Protein AF-A0A1F7WTG6-F1 (afdb_monomer)

InterPro domains:
  IPR041164 AF_1126-like [PF18306] (3-101)
  IPR052341 LOG family pyrimidine/purine nucleotide 5'-monophosphatases [PTHR43393] (3-155)

Mean predicted aligned error: 5.37 Å

Organism: NCBI:txid1802474

Radius of gyration: 16.28 Å; Cα contacts (8 Å, |Δi|>4): 281; chains: 1; bounding box: 39×43×42 Å

pLDDT: mea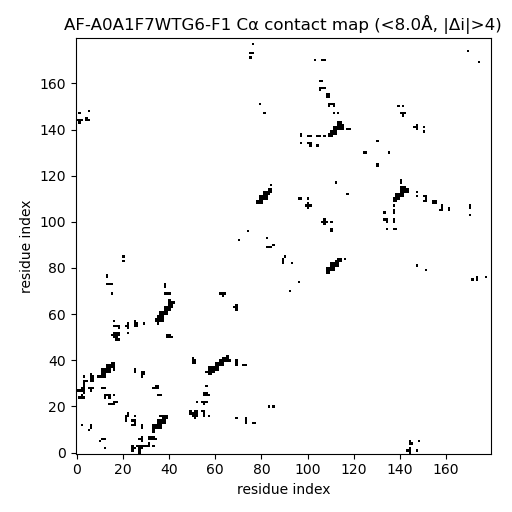n 89.4, std 15.33, range [39.19, 98.62]

Structure (mmCIF, N/CA/C/O backbone):
data_AF-A0A1F7WTG6-F1
#
_entry.id   AF-A0A1F7WTG6-F1
#
loop_
_atom_site.group_PDB
_atom_site.id
_atom_site.type_symbol
_atom_site.label_atom_id
_atom_site.label_alt_id
_atom_site.label_comp_id
_atom_site.label_asym_id
_atom_site.label_entity_id
_atom_site.label_seq_id
_atom_site.pdbx_PDB_ins_code
_atom_site.Cartn_x
_atom_site.Cartn_y
_atom_site.Cartn_z
_atom_site.occupancy
_atom_site.B_iso_or_equiv
_atom_site.auth_seq_id
_atom_site.auth_comp_id
_atom_site.auth_asym_id
_atom_site.auth_atom_id
_atom_site.pdbx_PDB_model_num
ATOM 1 N N . GLU A 1 1 ? -7.747 9.054 -3.003 1.00 95.31 1 GLU A N 1
ATOM 2 C CA . GLU A 1 1 ? -8.920 8.848 -2.114 1.00 95.31 1 GLU A CA 1
ATOM 3 C C . GLU A 1 1 ? -8.606 8.044 -0.854 1.00 95.31 1 GLU A C 1
ATOM 5 O O . GLU A 1 1 ? -8.695 8.613 0.225 1.00 95.31 1 GLU A O 1
ATOM 10 N N . CYS A 1 2 ? -8.187 6.774 -0.950 1.00 97.81 2 CYS A N 1
ATOM 11 C CA . CYS A 1 2 ? -7.906 5.944 0.236 1.00 97.81 2 CYS A CA 1
ATOM 12 C C . CYS A 1 2 ? -6.885 6.574 1.205 1.00 97.81 2 CYS A C 1
ATOM 14 O O . CYS A 1 2 ? -7.183 6.740 2.385 1.00 97.81 2 CYS A O 1
ATOM 16 N N . ALA A 1 3 ? -5.728 7.023 0.702 1.00 97.81 3 ALA A N 1
ATOM 17 C CA . ALA A 1 3 ? -4.718 7.692 1.530 1.00 97.81 3 ALA A CA 1
ATOM 18 C C . ALA A 1 3 ? -5.251 8.970 2.200 1.00 97.81 3 ALA A C 1
ATOM 20 O O . ALA A 1 3 ? -5.081 9.145 3.399 1.00 97.81 3 ALA A O 1
ATOM 21 N N . LYS A 1 4 ? -5.985 9.810 1.458 1.00 98.56 4 LYS A N 1
ATOM 22 C CA . LYS A 1 4 ? -6.650 11.008 1.994 1.00 98.56 4 LYS A CA 1
ATOM 23 C C . LYS A 1 4 ? -7.593 10.676 3.145 1.00 98.56 4 LYS A C 1
ATOM 25 O O . LYS A 1 4 ? -7.548 11.321 4.188 1.00 98.56 4 LYS A O 1
ATOM 30 N N . PHE A 1 5 ? -8.432 9.658 2.964 1.00 98.56 5 PHE A N 1
ATOM 31 C CA . PHE A 1 5 ? -9.372 9.219 3.988 1.00 98.56 5 PHE A CA 1
ATOM 32 C C . PHE A 1 5 ? -8.643 8.764 5.257 1.00 98.56 5 PHE A C 1
ATOM 34 O O . PHE A 1 5 ? -8.960 9.238 6.345 1.00 98.56 5 PHE A O 1
ATOM 41 N N . LEU A 1 6 ? -7.647 7.881 5.119 1.00 98.06 6 LEU A N 1
ATOM 42 C CA . LEU A 1 6 ? -6.881 7.359 6.254 1.00 98.06 6 LEU A CA 1
ATOM 43 C C . LEU A 1 6 ? -6.069 8.462 6.946 1.00 98.06 6 LEU A C 1
ATOM 45 O O . LEU A 1 6 ? -6.072 8.544 8.172 1.00 98.06 6 LEU A O 1
ATOM 49 N N . SER A 1 7 ? -5.447 9.372 6.198 1.00 97.88 7 SER A N 1
ATOM 50 C CA . SER A 1 7 ? -4.753 10.523 6.782 1.00 97.88 7 SER A CA 1
ATOM 51 C C . SER A 1 7 ? -5.699 11.470 7.516 1.00 97.88 7 SER A C 1
ATOM 53 O O . SER A 1 7 ? -5.370 11.919 8.610 1.00 97.88 7 SER A O 1
ATOM 55 N N . GLY A 1 8 ? -6.925 11.663 7.021 1.00 97.62 8 GLY A N 1
ATOM 56 C CA . GLY A 1 8 ? -7.984 12.365 7.755 1.00 97.62 8 GLY A CA 1
ATOM 57 C C . GLY A 1 8 ? -8.421 11.672 9.057 1.00 97.62 8 GLY A C 1
ATOM 58 O O . GLY A 1 8 ? -9.074 12.293 9.894 1.00 97.62 8 GLY A O 1
ATOM 59 N N . LYS A 1 9 ? -8.055 10.399 9.260 1.00 96.94 9 LYS A N 1
ATOM 60 C CA . LYS A 1 9 ? -8.222 9.648 10.519 1.00 96.94 9 LYS A CA 1
ATOM 61 C C . LYS A 1 9 ? -6.961 9.637 11.393 1.00 96.94 9 LYS A C 1
ATOM 63 O O . LYS A 1 9 ? -6.952 8.965 12.419 1.00 96.94 9 LYS A O 1
ATOM 68 N N . GLY A 1 10 ? -5.919 10.378 11.012 1.00 95.88 10 GLY A N 1
ATOM 69 C CA . GLY A 1 10 ? -4.672 10.505 11.768 1.00 95.88 10 GLY A CA 1
ATOM 70 C C . GLY A 1 10 ? -3.583 9.494 11.400 1.00 95.88 10 GLY A C 1
ATOM 71 O O . GLY A 1 10 ? -2.592 9.403 12.121 1.00 95.88 10 GLY A O 1
ATOM 72 N N . TYR A 1 11 ? -3.733 8.742 10.304 1.00 96.44 11 TYR A N 1
ATOM 73 C CA . TYR A 1 11 ? -2.672 7.855 9.819 1.00 96.44 11 TYR A CA 1
ATOM 74 C C . TYR A 1 11 ? -1.613 8.630 9.022 1.00 96.44 11 TYR A C 1
ATOM 76 O O . TYR A 1 11 ? -1.921 9.477 8.179 1.00 96.44 11 TYR A O 1
ATOM 84 N N . VAL A 1 12 ? -0.348 8.285 9.250 1.00 97.81 12 VAL A N 1
ATOM 85 C CA . VAL A 1 12 ? 0.794 8.763 8.461 1.00 97.81 12 VAL A CA 1
ATOM 86 C C . VAL A 1 12 ? 0.944 7.873 7.229 1.00 97.81 12 VAL A C 1
ATOM 88 O O . VAL A 1 12 ? 0.931 6.647 7.342 1.00 97.81 12 VAL A O 1
ATOM 91 N N . ALA A 1 13 ? 1.100 8.472 6.049 1.00 98.12 13 ALA A N 1
ATOM 92 C CA . ALA A 1 13 ? 1.355 7.718 4.829 1.00 98.12 13 ALA A CA 1
ATOM 93 C C . ALA A 1 13 ? 2.844 7.373 4.730 1.00 98.12 13 ALA A C 1
ATOM 95 O O . ALA A 1 13 ? 3.685 8.265 4.755 1.00 98.12 13 ALA A O 1
ATOM 96 N N . ILE A 1 14 ? 3.177 6.089 4.590 1.00 98.31 14 ILE A N 1
ATOM 97 C CA . ILE A 1 14 ? 4.560 5.619 4.438 1.00 98.31 14 ILE A CA 1
ATOM 98 C C . ILE A 1 14 ? 4.651 4.800 3.156 1.00 98.31 14 ILE A C 1
ATOM 100 O O . ILE A 1 14 ? 3.891 3.852 2.969 1.00 98.31 14 ILE A O 1
ATOM 104 N N . ASN A 1 15 ? 5.555 5.176 2.254 1.00 97.69 15 ASN A N 1
ATOM 105 C CA . ASN A 1 15 ? 5.744 4.478 0.986 1.00 97.69 15 ASN A CA 1
ATOM 106 C C . ASN A 1 15 ? 7.187 4.595 0.476 1.00 97.69 15 ASN A C 1
ATOM 108 O O . ASN A 1 15 ? 8.083 5.101 1.146 1.00 97.69 15 ASN A O 1
ATOM 112 N N . GLY A 1 16 ? 7.425 4.085 -0.728 1.00 96.88 16 GLY A N 1
ATOM 113 C CA . GLY A 1 16 ? 8.736 4.041 -1.355 1.00 96.88 16 GLY A CA 1
ATOM 114 C C . GLY A 1 16 ? 9.211 5.315 -2.063 1.00 96.88 16 GLY A C 1
ATOM 115 O O . GLY A 1 16 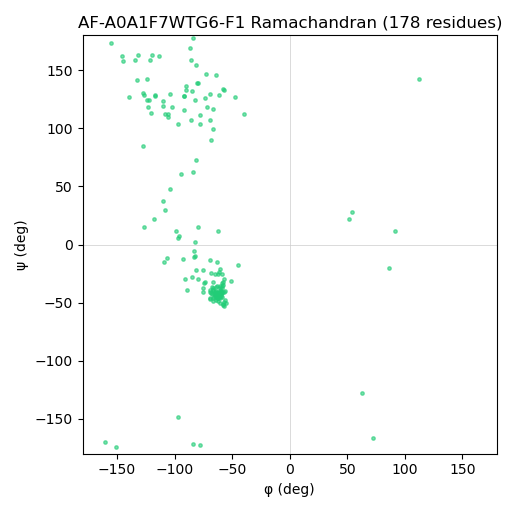? 10.260 5.268 -2.702 1.00 96.88 16 GLY A O 1
ATOM 116 N N . ALA A 1 17 ? 8.418 6.386 -2.010 1.00 97.31 17 ALA A N 1
ATOM 117 C CA . ALA A 1 17 ? 8.588 7.694 -2.646 1.00 97.31 17 ALA A CA 1
ATOM 118 C C . ALA A 1 17 ? 8.867 7.697 -4.161 1.00 97.31 17 ALA A C 1
ATOM 120 O O . ALA A 1 17 ? 9.402 8.667 -4.694 1.00 97.31 17 ALA A O 1
ATOM 121 N N . GLY A 1 18 ? 8.511 6.625 -4.866 1.00 96.06 18 GLY A N 1
ATOM 122 C CA . GLY A 1 18 ? 8.562 6.577 -6.328 1.00 96.06 18 GLY A CA 1
ATOM 123 C C . GLY A 1 18 ? 7.313 7.173 -6.990 1.00 96.06 18 GLY A C 1
ATOM 124 O O . GLY A 1 18 ? 6.463 7.746 -6.298 1.00 96.06 18 GLY A O 1
ATOM 125 N N . PRO A 1 19 ? 7.184 7.032 -8.317 1.00 95.19 19 PRO A N 1
ATOM 126 C CA . PRO A 1 19 ? 6.070 7.589 -9.075 1.00 95.19 19 PRO A CA 1
ATOM 127 C C . PRO A 1 19 ? 4.791 6.743 -8.934 1.00 95.19 19 PRO A C 1
ATOM 129 O O . PRO A 1 19 ? 4.696 5.809 -8.127 1.00 95.19 19 PRO A O 1
ATOM 132 N N . GLY A 1 20 ? 3.767 7.087 -9.720 1.00 95.50 20 GLY A N 1
ATOM 133 C CA . GLY A 1 20 ? 2.532 6.311 -9.839 1.00 95.50 20 GLY A CA 1
ATOM 134 C C . GLY A 1 20 ? 1.757 6.229 -8.523 1.00 95.50 20 GLY A C 1
ATOM 135 O O . GLY A 1 20 ? 1.482 7.244 -7.886 1.00 95.50 20 GLY A O 1
ATOM 136 N N . ILE A 1 21 ? 1.405 5.012 -8.098 1.00 96.56 21 ILE A N 1
ATOM 137 C CA . ILE A 1 21 ? 0.605 4.800 -6.881 1.00 96.56 21 ILE A CA 1
ATOM 138 C C . ILE A 1 21 ? 1.303 5.340 -5.626 1.00 96.56 21 ILE A C 1
ATOM 140 O O . ILE A 1 21 ? 0.632 5.880 -4.750 1.00 96.56 21 ILE A O 1
ATOM 144 N N . MET A 1 22 ? 2.634 5.250 -5.535 1.00 97.44 22 MET A N 1
ATOM 145 C CA . MET A 1 22 ? 3.366 5.794 -4.386 1.00 97.44 22 MET A CA 1
ATOM 146 C C . MET A 1 22 ? 3.192 7.313 -4.284 1.00 97.44 22 MET A C 1
ATOM 148 O O . MET A 1 22 ? 2.954 7.831 -3.194 1.00 97.44 22 MET A O 1
ATOM 152 N N . ARG A 1 23 ? 3.249 8.026 -5.412 1.00 98.19 23 ARG A N 1
ATOM 153 C CA . ARG A 1 23 ? 2.976 9.466 -5.457 1.00 98.19 23 ARG A CA 1
ATOM 154 C C . ARG A 1 23 ? 1.523 9.783 -5.126 1.00 98.19 23 ARG A C 1
ATOM 156 O O . ARG A 1 23 ? 1.289 10.622 -4.264 1.00 98.19 23 ARG A O 1
ATOM 163 N N . ALA A 1 24 ? 0.571 9.049 -5.701 1.00 98.19 24 ALA A N 1
ATOM 164 C CA . ALA A 1 24 ? -0.852 9.235 -5.416 1.00 98.19 24 ALA A CA 1
ATOM 165 C C . ALA A 1 24 ? -1.193 9.040 -3.923 1.00 98.19 24 ALA A C 1
ATOM 167 O O . ALA A 1 24 ? -2.083 9.701 -3.385 1.00 98.19 24 ALA A O 1
ATOM 168 N N . VAL A 1 25 ? -0.483 8.142 -3.228 1.00 98.19 25 VAL A N 1
ATOM 169 C CA . VAL A 1 25 ? -0.612 7.961 -1.774 1.00 98.19 25 VAL A CA 1
ATOM 170 C C . VAL A 1 25 ? -0.117 9.196 -1.020 1.00 98.19 25 VAL A C 1
ATOM 172 O O . VAL A 1 25 ? -0.832 9.691 -0.149 1.00 98.19 25 VAL A O 1
ATOM 175 N N . SER A 1 26 ? 1.067 9.711 -1.356 1.00 98.62 26 SER A N 1
ATOM 176 C CA . SER A 1 26 ? 1.615 10.914 -0.719 1.00 98.62 26 SER A CA 1
ATOM 177 C C . SER A 1 26 ? 0.744 12.145 -0.982 1.00 98.62 26 SER A C 1
ATOM 179 O O . SER A 1 26 ? 0.402 12.858 -0.045 1.00 98.62 26 SER A O 1
ATOM 181 N N . GLU A 1 27 ? 0.320 12.366 -2.228 1.00 98.62 27 GLU A N 1
ATOM 182 C CA . GLU A 1 27 ? -0.590 13.456 -2.607 1.00 98.62 27 GLU A CA 1
ATOM 183 C C . GLU A 1 27 ? -1.921 13.360 -1.859 1.00 98.62 27 GLU A C 1
ATOM 185 O O . GLU A 1 27 ? -2.374 14.336 -1.267 1.00 98.62 27 GLU A O 1
ATOM 190 N N . GLY A 1 28 ? -2.507 12.160 -1.788 1.00 98.50 28 GLY A N 1
ATOM 191 C CA . GLY A 1 28 ? -3.725 11.938 -1.018 1.00 98.50 28 GLY A CA 1
ATOM 192 C C . GLY A 1 28 ? -3.554 12.291 0.461 1.00 98.50 28 GLY A C 1
ATOM 193 O O . GLY A 1 28 ? -4.432 12.931 1.035 1.00 98.50 28 GLY A O 1
ATOM 194 N N . ALA A 1 29 ? -2.425 11.931 1.076 1.00 98.44 29 ALA A N 1
ATOM 195 C CA . ALA A 1 29 ? -2.126 12.331 2.449 1.00 98.44 29 AL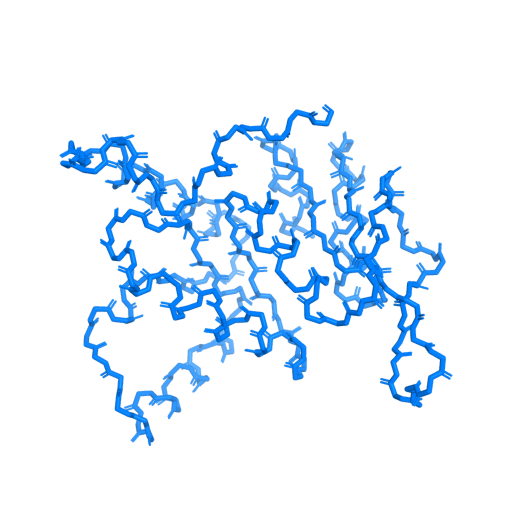A A CA 1
ATOM 196 C C . ALA A 1 29 ? -2.019 13.858 2.584 1.00 98.44 29 ALA A C 1
ATOM 198 O O . ALA A 1 29 ? -2.595 14.435 3.510 1.00 98.44 29 ALA A O 1
ATOM 199 N N . LYS A 1 30 ? -1.361 14.526 1.626 1.00 98.38 30 LYS A N 1
ATOM 200 C CA . LYS A 1 30 ? -1.244 15.990 1.588 1.00 98.38 30 LYS A CA 1
ATOM 201 C C . LYS A 1 30 ? -2.586 16.697 1.488 1.00 98.38 30 LYS A C 1
ATOM 203 O O . LYS A 1 30 ? -2.803 17.673 2.199 1.00 98.38 30 LYS A O 1
ATOM 208 N N . GLU A 1 31 ? -3.509 16.182 0.685 1.00 98.38 31 GLU A N 1
ATOM 209 C CA . GLU A 1 31 ? -4.867 16.729 0.583 1.00 98.38 31 GLU A CA 1
ATOM 210 C C . GLU A 1 31 ? -5.647 16.690 1.908 1.00 98.38 31 GLU A C 1
ATOM 212 O O . GLU A 1 31 ? -6.626 17.418 2.065 1.00 98.38 31 GLU A O 1
ATOM 217 N N . ALA A 1 32 ? -5.246 15.835 2.850 1.00 98.00 32 ALA A N 1
ATOM 218 C CA . ALA A 1 32 ? -5.817 15.754 4.191 1.00 98.00 32 ALA A CA 1
ATOM 219 C C . ALA A 1 32 ? -4.984 16.499 5.252 1.00 98.00 32 ALA A C 1
ATOM 221 O O . ALA A 1 32 ? -5.226 16.310 6.443 1.00 98.00 32 ALA A O 1
ATOM 222 N N . ASN A 1 33 ? -4.002 17.316 4.848 1.00 97.88 33 ASN A N 1
ATOM 223 C CA . ASN A 1 33 ? -2.991 17.912 5.734 1.00 97.88 33 ASN A CA 1
ATOM 224 C C . ASN A 1 33 ? -2.237 16.869 6.585 1.00 97.88 33 ASN A C 1
ATOM 226 O O . ASN A 1 33 ? -1.796 17.161 7.695 1.00 97.88 33 ASN A O 1
ATOM 230 N N . GLY A 1 34 ? -2.117 15.642 6.076 1.00 97.50 34 GLY A N 1
ATOM 231 C CA . GLY A 1 34 ? -1.380 14.557 6.710 1.00 97.50 34 GLY A CA 1
ATOM 232 C C . GLY A 1 34 ? 0.107 14.562 6.357 1.00 97.50 34 GLY A C 1
ATOM 233 O O . GLY A 1 34 ? 0.560 15.252 5.441 1.00 97.50 34 GLY A O 1
ATOM 234 N N . THR A 1 35 ? 0.862 13.739 7.081 1.00 98.19 35 THR A N 1
ATOM 235 C CA . THR A 1 35 ? 2.298 13.528 6.859 1.00 98.19 35 THR A CA 1
ATOM 236 C C . THR A 1 35 ? 2.537 12.385 5.876 1.00 98.19 35 THR A C 1
ATOM 238 O O . THR A 1 35 ? 1.924 11.319 5.996 1.00 98.19 35 THR A O 1
ATOM 241 N N . ALA A 1 36 ? 3.469 12.587 4.945 1.00 98.31 36 ALA A N 1
ATOM 242 C CA . ALA A 1 36 ? 3.949 11.563 4.024 1.00 98.31 36 ALA A CA 1
ATOM 243 C C . ALA A 1 36 ? 5.444 11.277 4.247 1.00 98.31 36 ALA A C 1
ATOM 245 O O . ALA A 1 36 ? 6.273 12.184 4.236 1.00 98.31 36 ALA A O 1
ATOM 246 N N . VAL A 1 37 ? 5.805 10.008 4.418 1.00 98.50 37 VAL A N 1
ATOM 247 C CA . VAL A 1 37 ? 7.176 9.538 4.645 1.00 98.50 37 VAL A CA 1
ATOM 248 C C . VAL A 1 37 ? 7.602 8.630 3.495 1.00 98.50 37 VAL A C 1
ATOM 250 O O . VAL A 1 37 ? 6.918 7.668 3.145 1.00 98.50 37 VAL A O 1
ATOM 253 N N . GLY A 1 38 ? 8.761 8.927 2.920 1.00 97.94 38 GLY A N 1
ATOM 254 C CA . GLY A 1 38 ? 9.388 8.162 1.854 1.00 97.94 38 GLY A CA 1
ATOM 255 C C . GLY A 1 38 ? 10.555 7.325 2.354 1.00 97.94 38 GLY A C 1
ATOM 256 O O . 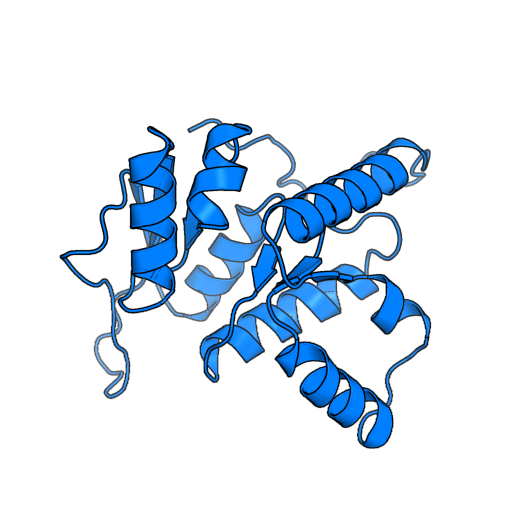GLY A 1 38 ? 11.466 7.866 2.971 1.00 97.94 38 GLY A O 1
ATOM 257 N N . VAL A 1 39 ? 10.585 6.031 2.039 1.00 97.62 39 VAL A N 1
ATOM 258 C CA . VAL A 1 39 ? 11.751 5.165 2.258 1.00 97.62 39 VAL A CA 1
ATOM 259 C C . VAL A 1 39 ? 12.394 4.839 0.913 1.00 97.62 39 VAL A C 1
ATOM 261 O O . VAL A 1 39 ? 11.815 4.136 0.080 1.00 97.62 39 VAL A O 1
ATOM 264 N N . THR A 1 40 ? 13.602 5.345 0.689 1.00 96.06 40 THR A N 1
ATOM 265 C CA . THR A 1 40 ? 14.289 5.295 -0.609 1.00 96.06 40 THR A CA 1
ATOM 266 C C . THR A 1 40 ? 15.610 4.537 -0.520 1.00 96.06 40 THR A C 1
ATOM 268 O O . THR A 1 40 ? 16.145 4.280 0.559 1.00 96.06 40 THR A O 1
ATOM 271 N N . PHE A 1 41 ? 16.137 4.137 -1.674 1.00 94.31 41 PHE A N 1
ATOM 272 C CA . PHE A 1 41 ? 17.520 3.691 -1.844 1.00 94.31 41 PHE A CA 1
ATOM 273 C C . PHE A 1 41 ? 18.005 4.144 -3.222 1.00 94.31 41 PHE A C 1
ATOM 275 O O . PHE A 1 41 ? 17.189 4.407 -4.105 1.00 94.31 41 PHE A O 1
ATOM 282 N N . TYR A 1 42 ? 19.321 4.242 -3.398 1.00 91.25 42 TYR A N 1
ATOM 283 C CA . TYR A 1 42 ? 19.943 4.786 -4.608 1.00 91.25 42 TYR A CA 1
ATOM 284 C C . TYR A 1 42 ? 20.980 3.795 -5.150 1.00 91.25 42 TYR A C 1
ATOM 286 O O . TYR A 1 42 ? 22.158 3.878 -4.789 1.00 91.25 42 TYR A O 1
ATOM 294 N N . PRO A 1 43 ? 20.556 2.806 -5.957 1.00 85.50 43 PRO A N 1
ATOM 295 C CA . PRO A 1 43 ? 21.467 1.835 -6.542 1.00 85.50 43 PRO A CA 1
ATOM 296 C C . PRO A 1 43 ? 22.308 2.478 -7.650 1.00 85.50 43 PRO A C 1
ATOM 298 O O . PRO A 1 43 ? 21.827 3.346 -8.373 1.00 85.50 43 PRO A O 1
ATOM 301 N N . LYS A 1 44 ? 23.557 2.027 -7.802 1.00 79.69 44 LYS A N 1
ATOM 302 C CA . LYS A 1 44 ? 24.449 2.473 -8.888 1.00 79.69 44 LYS A CA 1
ATOM 303 C C . LYS A 1 44 ? 24.358 1.592 -10.138 1.00 79.69 44 LYS A C 1
ATOM 305 O O . LYS A 1 44 ? 24.488 2.105 -11.240 1.00 79.69 44 LYS A O 1
ATOM 310 N N . ASP A 1 45 ? 24.054 0.305 -9.958 1.00 79.75 45 ASP A N 1
ATOM 311 C CA . ASP A 1 45 ? 24.165 -0.718 -11.010 1.00 79.75 45 ASP A CA 1
ATOM 312 C C . ASP A 1 45 ? 22.816 -1.383 -11.369 1.00 79.75 45 ASP A C 1
ATOM 314 O O . ASP A 1 45 ? 22.786 -2.501 -11.879 1.00 79.75 45 ASP A O 1
ATOM 318 N N . ILE A 1 46 ? 21.675 -0.734 -11.083 1.00 78.62 46 ILE A N 1
ATOM 319 C CA . ILE A 1 46 ? 20.334 -1.260 -11.409 1.00 78.62 46 ILE A CA 1
ATOM 320 C C . ILE A 1 46 ? 19.703 -0.431 -12.529 1.00 78.62 46 ILE A C 1
ATOM 322 O O . ILE A 1 46 ? 19.451 0.757 -12.359 1.00 78.62 46 ILE A O 1
ATOM 326 N N . THR A 1 47 ? 19.399 -1.078 -13.655 1.00 72.81 47 THR A N 1
ATOM 327 C CA . THR A 1 47 ? 18.922 -0.427 -14.888 1.00 72.81 47 THR A CA 1
ATOM 328 C C . THR A 1 47 ? 17.413 -0.173 -14.933 1.00 72.81 47 THR A C 1
ATOM 330 O O . THR A 1 47 ? 16.982 0.779 -15.571 1.00 72.81 47 THR A O 1
ATOM 333 N N . ASN A 1 48 ? 16.607 -0.987 -14.245 1.00 77.19 48 ASN A N 1
ATOM 334 C CA . ASN A 1 48 ? 15.135 -0.936 -14.299 1.00 77.19 48 ASN A CA 1
ATOM 335 C C . ASN A 1 48 ? 14.504 -0.382 -13.009 1.00 77.19 48 ASN A C 1
ATOM 337 O O . ASN A 1 48 ? 13.418 -0.801 -12.611 1.00 77.19 48 ASN A O 1
ATOM 341 N N . PHE A 1 49 ? 15.207 0.503 -12.300 1.00 77.62 49 PHE A N 1
ATOM 342 C CA . PHE A 1 49 ? 14.735 1.072 -11.040 1.00 77.62 49 PHE A CA 1
ATOM 343 C C . PHE A 1 49 ? 14.196 2.490 -11.243 1.00 77.62 49 PHE A C 1
ATOM 345 O O . PHE A 1 49 ? 14.948 3.386 -11.608 1.00 77.62 49 PHE A O 1
ATOM 352 N N . GLU A 1 50 ? 12.906 2.696 -10.960 1.00 78.56 50 GLU A N 1
ATOM 353 C CA . GLU A 1 50 ? 12.250 4.009 -11.099 1.00 78.56 50 GLU A CA 1
ATOM 354 C C . GLU A 1 50 ? 12.745 5.050 -10.081 1.00 78.56 50 GLU A C 1
ATOM 356 O O . GLU A 1 50 ? 12.695 6.247 -10.347 1.00 78.56 50 GLU A O 1
ATOM 361 N N . GLY A 1 51 ? 13.264 4.615 -8.929 1.00 84.94 51 GLY A N 1
ATOM 362 C CA . GLY A 1 51 ? 13.851 5.528 -7.950 1.00 84.94 51 GLY A CA 1
ATOM 363 C C . GLY A 1 51 ? 12.861 6.391 -7.178 1.00 84.94 51 GLY A C 1
ATOM 364 O O . GLY A 1 51 ? 11.659 6.136 -7.125 1.00 84.94 51 GLY A O 1
ATOM 365 N N . ARG A 1 52 ? 13.427 7.400 -6.509 1.00 91.62 52 ARG A N 1
ATOM 366 C CA . ARG A 1 52 ? 12.689 8.502 -5.885 1.00 91.62 52 ARG A CA 1
ATOM 367 C C . ARG A 1 52 ? 12.163 9.396 -7.003 1.00 91.62 52 ARG A C 1
ATOM 369 O O . ARG A 1 52 ? 12.965 9.984 -7.719 1.00 91.62 52 ARG A O 1
ATOM 376 N N . ASP A 1 53 ? 10.846 9.529 -7.114 1.00 94.81 53 ASP A N 1
ATOM 377 C CA . ASP A 1 53 ? 10.204 10.472 -8.037 1.00 94.81 53 ASP A CA 1
ATOM 378 C C . ASP A 1 53 ? 10.272 11.866 -7.422 1.00 94.81 53 ASP A C 1
ATOM 380 O O . ASP A 1 53 ? 9.575 12.040 -6.430 1.00 94.81 53 ASP A O 1
ATOM 384 N N . PRO A 1 54 ? 11.043 12.840 -7.949 1.00 93.31 54 PRO A N 1
ATOM 385 C CA . PRO A 1 54 ? 11.201 14.179 -7.370 1.00 93.31 54 PRO A CA 1
ATOM 386 C C . PRO A 1 54 ? 9.884 14.892 -7.050 1.00 93.31 54 PRO A C 1
ATOM 388 O O . PRO A 1 54 ? 9.822 15.622 -6.061 1.00 93.31 54 PRO A O 1
ATOM 391 N N . GLU A 1 55 ? 8.832 14.635 -7.827 1.00 96.56 55 GLU A N 1
ATOM 392 C CA . GLU A 1 55 ? 7.522 15.269 -7.670 1.00 96.56 55 GLU A CA 1
ATOM 393 C C . GLU A 1 55 ? 6.656 14.611 -6.588 1.00 96.56 55 GLU A C 1
ATOM 395 O O . GLU A 1 55 ? 5.629 15.163 -6.200 1.00 96.56 55 GLU A O 1
ATOM 400 N N . ASN A 1 56 ? 7.062 13.453 -6.058 1.00 97.94 56 ASN A N 1
ATOM 401 C CA . ASN A 1 56 ? 6.377 12.812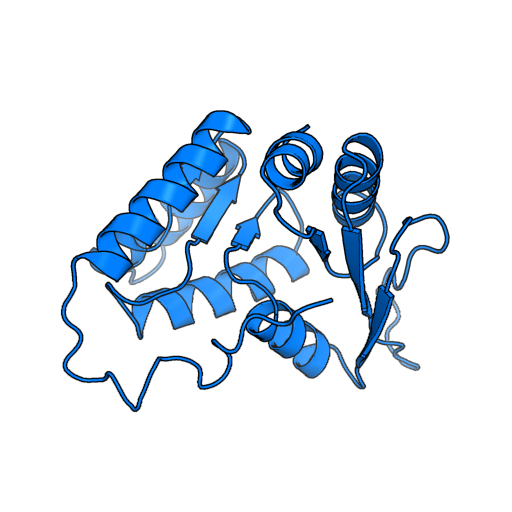 -4.944 1.00 97.94 56 ASN A CA 1
ATOM 402 C C . ASN A 1 56 ? 6.518 13.668 -3.659 1.00 97.94 56 ASN A C 1
ATOM 404 O O . ASN A 1 56 ? 7.643 13.836 -3.160 1.00 97.94 56 ASN A O 1
ATOM 408 N N . PRO A 1 57 ? 5.410 14.197 -3.096 1.00 97.81 57 PRO A N 1
ATOM 409 C CA . PRO A 1 57 ? 5.448 15.199 -2.0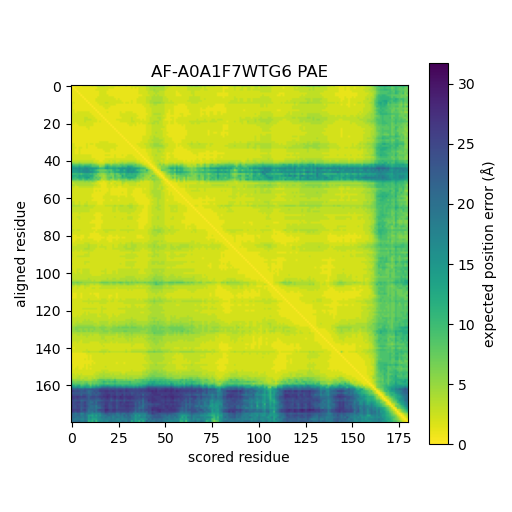32 1.00 97.81 57 PRO A CA 1
ATOM 410 C C . PRO A 1 57 ? 5.602 14.571 -0.636 1.00 97.81 57 PRO A C 1
ATOM 412 O O . PRO A 1 57 ? 4.722 14.702 0.216 1.00 97.81 57 PRO A O 1
ATOM 415 N N . VAL A 1 58 ? 6.715 13.878 -0.385 1.00 97.81 58 VAL A N 1
ATOM 416 C CA . VAL A 1 58 ? 7.049 13.379 0.963 1.00 97.81 58 VAL A CA 1
ATOM 417 C C . VAL A 1 58 ? 7.651 14.478 1.842 1.00 97.81 58 VAL A C 1
ATOM 419 O O . VAL A 1 58 ? 8.490 15.252 1.390 1.00 97.81 58 VAL A O 1
ATOM 422 N N . ASP A 1 59 ? 7.240 14.514 3.108 1.00 98.00 59 ASP A N 1
ATOM 423 C CA . ASP A 1 59 ? 7.774 15.396 4.155 1.00 98.00 59 ASP A CA 1
ATOM 424 C C . ASP A 1 59 ? 9.137 14.935 4.657 1.00 98.00 59 ASP A C 1
ATOM 426 O O . ASP A 1 59 ? 10.029 15.734 4.930 1.00 98.00 59 ASP A O 1
ATOM 430 N N . ILE A 1 60 ? 9.274 13.619 4.814 1.00 97.75 60 ILE A N 1
ATOM 431 C CA . ILE A 1 60 ? 10.434 12.983 5.427 1.00 97.75 60 ILE A CA 1
ATOM 432 C C . ILE A 1 60 ? 10.948 11.929 4.460 1.00 97.75 60 ILE A C 1
ATOM 434 O O . ILE A 1 60 ? 10.192 11.073 4.005 1.00 97.75 60 ILE A O 1
ATOM 438 N N . GLU A 1 61 ? 12.246 11.968 4.170 1.00 97.44 61 GLU A N 1
ATOM 439 C CA . GLU A 1 61 ? 12.928 10.935 3.397 1.00 97.44 61 GLU A CA 1
ATOM 440 C C . GLU A 1 61 ? 13.882 10.136 4.293 1.00 97.44 61 GLU A C 1
ATOM 442 O O . GLU A 1 61 ? 14.806 10.681 4.894 1.00 97.44 61 GLU A O 1
ATOM 447 N N . ILE A 1 62 ? 13.690 8.819 4.334 1.00 97.38 62 ILE A N 1
ATOM 448 C CA . ILE A 1 62 ? 14.575 7.859 4.989 1.00 97.38 62 ILE A CA 1
ATOM 449 C C . ILE A 1 62 ? 15.341 7.108 3.903 1.00 97.38 62 ILE A C 1
ATOM 451 O O . ILE A 1 62 ? 14.773 6.312 3.156 1.00 97.38 62 ILE A O 1
ATOM 455 N N . ARG A 1 63 ? 16.653 7.337 3.834 1.00 96.81 63 ARG A N 1
ATOM 456 C CA . ARG A 1 63 ? 17.531 6.690 2.854 1.00 96.81 63 ARG A CA 1
ATOM 457 C C . ARG A 1 63 ? 18.121 5.404 3.421 1.00 96.81 63 ARG A C 1
ATOM 459 O O . ARG A 1 63 ? 18.728 5.404 4.488 1.00 96.81 63 ARG A O 1
ATOM 466 N N . THR A 1 64 ? 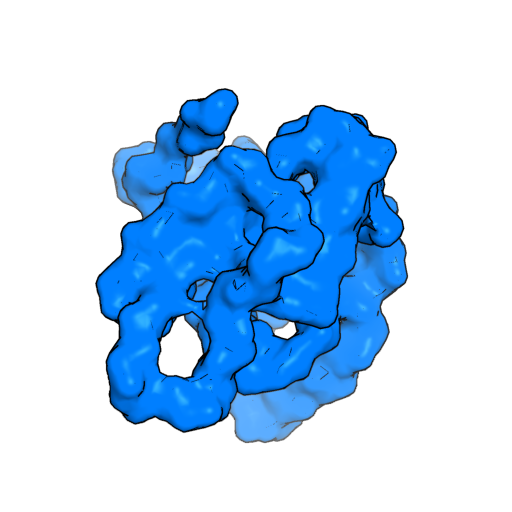17.972 4.319 2.676 1.00 95.81 64 THR A N 1
ATOM 467 C CA . THR A 1 64 ? 18.496 2.983 2.990 1.00 95.81 64 THR A CA 1
ATOM 468 C C . THR A 1 64 ? 19.563 2.572 1.977 1.00 95.81 64 THR A C 1
ATOM 470 O O . THR A 1 64 ? 19.677 3.176 0.905 1.00 95.81 64 THR A O 1
ATOM 473 N N . LYS A 1 65 ? 20.387 1.568 2.305 1.00 92.38 65 LYS A N 1
ATOM 474 C CA . LYS A 1 65 ? 21.557 1.231 1.474 1.00 92.38 65 LYS A CA 1
ATOM 475 C C . LYS A 1 65 ? 21.203 0.403 0.244 1.00 92.38 65 LYS A C 1
ATOM 477 O O . LYS A 1 65 ? 21.905 0.468 -0.760 1.00 92.38 65 LYS A O 1
ATOM 482 N N . ASN A 1 66 ? 20.155 -0.410 0.326 1.00 92.31 66 ASN A N 1
ATOM 483 C CA . ASN A 1 66 ? 19.771 -1.345 -0.725 1.00 92.31 66 ASN A CA 1
ATOM 484 C C . ASN A 1 66 ? 18.273 -1.679 -0.655 1.00 92.31 66 ASN A C 1
ATOM 486 O O . ASN A 1 66 ? 17.566 -1.300 0.280 1.00 92.31 66 ASN A O 1
ATOM 490 N N . TYR A 1 67 ? 17.800 -2.420 -1.655 1.00 91.12 67 TYR A N 1
ATOM 491 C CA . TYR A 1 67 ? 16.397 -2.801 -1.797 1.00 91.12 67 TYR A CA 1
ATOM 492 C C . TYR A 1 67 ? 15.843 -3.609 -0.607 1.00 91.12 67 TYR A C 1
ATOM 494 O O . TYR A 1 67 ? 14.695 -3.410 -0.201 1.00 91.12 67 TYR A O 1
ATOM 502 N N . LEU A 1 68 ? 16.651 -4.502 -0.026 1.00 91.88 68 LEU A N 1
ATOM 503 C CA . LEU A 1 68 ? 16.232 -5.325 1.110 1.00 91.88 68 LEU A CA 1
ATOM 504 C C . LEU A 1 68 ? 16.056 -4.467 2.362 1.00 91.88 68 LEU A C 1
ATOM 506 O O . LEU A 1 68 ? 15.022 -4.554 3.018 1.00 91.88 68 LEU A O 1
ATOM 510 N N . GLU A 1 69 ? 17.018 -3.591 2.655 1.00 93.94 69 GLU A N 1
ATOM 511 C CA . GLU A 1 69 ? 16.920 -2.643 3.770 1.00 93.94 69 GLU A CA 1
ATOM 512 C C . GLU A 1 69 ? 15.721 -1.706 3.624 1.00 93.94 69 GLU A C 1
ATOM 514 O O . GLU A 1 69 ? 15.009 -1.483 4.600 1.00 93.94 69 GLU A O 1
ATOM 519 N N . ARG A 1 70 ? 15.437 -1.217 2.409 1.00 94.88 70 ARG A N 1
ATOM 520 C CA . ARG A 1 70 ? 14.222 -0.437 2.130 1.00 94.88 70 ARG A CA 1
ATOM 521 C C . ARG A 1 70 ? 12.958 -1.211 2.485 1.00 94.88 70 ARG A C 1
ATOM 523 O O . ARG A 1 70 ? 12.091 -0.682 3.172 1.00 94.88 70 ARG A O 1
ATOM 530 N N . THR A 1 71 ? 12.858 -2.452 2.014 1.00 93.50 71 THR A N 1
ATOM 531 C CA . THR A 1 71 ? 11.675 -3.299 2.229 1.00 93.50 71 THR A CA 1
ATOM 532 C C . THR A 1 71 ? 11.486 -3.601 3.714 1.00 93.50 71 THR A C 1
ATOM 534 O O . THR A 1 71 ? 10.393 -3.427 4.249 1.00 93.50 71 THR A O 1
ATOM 537 N N . MET A 1 72 ? 12.566 -3.961 4.414 1.00 93.00 72 MET A N 1
ATOM 538 C CA . MET A 1 72 ? 12.539 -4.173 5.862 1.00 93.00 72 MET A CA 1
ATOM 539 C C . MET A 1 72 ? 12.131 -2.904 6.609 1.00 93.00 72 MET A C 1
ATOM 541 O O . MET A 1 72 ? 11.314 -2.980 7.522 1.00 93.00 72 MET A O 1
ATOM 545 N N . LYS A 1 73 ? 12.637 -1.734 6.201 1.00 94.69 73 LYS A N 1
ATOM 546 C CA . LYS A 1 73 ? 12.304 -0.465 6.851 1.00 94.69 73 LYS A CA 1
ATOM 547 C C . LYS A 1 73 ? 10.839 -0.068 6.648 1.00 94.69 73 LYS A C 1
ATOM 549 O O . LYS A 1 73 ? 10.221 0.438 7.577 1.00 94.69 73 LYS A O 1
ATOM 554 N N . LEU A 1 74 ? 10.258 -0.332 5.476 1.00 95.06 74 LEU A N 1
ATOM 555 C CA . LEU A 1 74 ? 8.821 -0.131 5.239 1.00 95.06 74 LEU A CA 1
ATOM 556 C C . LEU A 1 74 ? 7.967 -1.014 6.160 1.00 95.06 74 LEU A C 1
ATOM 558 O O . LEU A 1 74 ? 7.017 -0.531 6.776 1.00 95.06 74 LEU A O 1
ATOM 562 N N . LEU A 1 75 ? 8.335 -2.289 6.306 1.00 92.12 75 LEU A N 1
ATOM 563 C CA . LEU A 1 75 ? 7.649 -3.213 7.213 1.00 92.12 75 LEU A CA 1
ATOM 564 C C . LEU A 1 75 ? 7.833 -2.821 8.684 1.00 92.12 75 LEU A C 1
ATOM 566 O O . LEU A 1 75 ? 6.893 -2.897 9.475 1.00 92.12 75 LEU A O 1
ATOM 570 N N . GLU A 1 76 ? 9.023 -2.365 9.055 1.00 90.06 76 GLU A N 1
ATOM 571 C CA . GLU A 1 76 ? 9.308 -1.856 10.392 1.00 90.06 76 GLU A CA 1
ATOM 572 C C . GLU A 1 76 ? 8.382 -0.687 10.750 1.00 90.06 76 GLU A C 1
ATOM 574 O O . GLU A 1 76 ? 7.728 -0.734 11.793 1.00 90.06 76 GLU A O 1
ATOM 579 N N . LEU A 1 77 ? 8.307 0.323 9.878 1.00 92.19 77 LEU A N 1
ATOM 580 C CA . LEU A 1 77 ? 7.603 1.578 10.139 1.00 92.19 77 LEU A CA 1
ATOM 581 C C . LEU A 1 77 ? 6.075 1.470 10.076 1.00 92.19 77 LEU A C 1
ATOM 583 O O . LEU A 1 77 ? 5.392 2.215 10.771 1.00 92.19 77 LEU A O 1
ATOM 587 N N . GLY A 1 78 ? 5.528 0.607 9.217 1.00 91.88 78 GLY A N 1
ATOM 588 C CA . GLY A 1 78 ? 4.080 0.525 9.028 1.00 91.88 78 GLY A CA 1
ATOM 589 C C . GLY A 1 78 ? 3.391 -0.154 10.206 1.00 91.88 78 GLY A C 1
ATOM 590 O O . GLY A 1 78 ? 3.745 -1.280 10.532 1.00 91.88 78 GLY A O 1
ATOM 591 N N . ASP A 1 79 ? 2.391 0.482 10.817 1.00 91.69 79 ASP A N 1
ATOM 592 C CA . ASP A 1 79 ? 1.517 -0.155 11.819 1.00 91.69 79 ASP A CA 1
ATOM 593 C C . ASP A 1 79 ? 0.400 -0.987 11.171 1.00 91.69 79 ASP A C 1
ATOM 595 O O . ASP A 1 79 ? -0.122 -1.913 11.782 1.00 91.69 79 ASP A O 1
ATOM 599 N N . CYS A 1 80 ? 0.077 -0.692 9.912 1.00 95.25 80 CYS A N 1
ATOM 600 C CA . CYS A 1 80 ? -0.799 -1.456 9.031 1.00 95.25 80 CYS A CA 1
ATOM 601 C C . CYS A 1 80 ? -0.285 -1.347 7.588 1.00 95.25 80 CYS A C 1
ATOM 603 O O . CYS A 1 80 ? 0.491 -0.443 7.266 1.00 95.25 80 CYS A O 1
ATOM 605 N N . TYR A 1 81 ? -0.727 -2.250 6.712 1.00 97.56 81 TYR A N 1
ATOM 606 C CA . TYR A 1 81 ? -0.321 -2.263 5.306 1.00 97.56 81 TYR A CA 1
ATOM 607 C C . TYR A 1 81 ? -1.537 -2.279 4.387 1.00 97.56 81 TYR A C 1
ATOM 609 O O . TYR A 1 81 ? -2.424 -3.117 4.539 1.00 97.56 81 TYR A O 1
ATOM 617 N N . VAL A 1 82 ? -1.545 -1.385 3.398 1.00 98.31 82 VAL A N 1
ATOM 618 C CA . VAL A 1 82 ? -2.574 -1.312 2.355 1.00 98.31 82 VAL A CA 1
ATOM 619 C C . VAL A 1 82 ? -1.900 -1.499 1.000 1.00 98.31 82 VAL A C 1
ATOM 621 O O . VAL A 1 82 ? -1.103 -0.666 0.575 1.00 98.31 82 VAL A O 1
ATOM 624 N N . LEU A 1 83 ? -2.204 -2.607 0.328 1.00 98.25 83 LEU A N 1
ATOM 625 C CA . LEU A 1 83 ? -1.551 -3.020 -0.908 1.00 98.25 83 LEU A CA 1
ATOM 626 C C . LEU A 1 83 ? -2.466 -2.782 -2.100 1.00 98.25 83 LEU A C 1
ATOM 628 O O . LEU A 1 83 ? -3.464 -3.475 -2.296 1.00 98.25 83 LEU A O 1
ATOM 632 N N . PHE A 1 84 ? -2.099 -1.799 -2.909 1.00 97.88 84 PHE A N 1
ATOM 633 C CA . PHE A 1 84 ? -2.779 -1.462 -4.155 1.00 97.88 84 PHE A CA 1
ATOM 634 C C . PHE A 1 84 ? -2.297 -2.341 -5.315 1.00 97.88 84 PHE A C 1
ATOM 636 O O . PHE A 1 84 ? -1.391 -3.160 -5.172 1.00 97.88 84 PHE A O 1
ATOM 643 N N . ARG A 1 85 ? -2.888 -2.153 -6.499 1.00 96.44 85 ARG A N 1
ATOM 644 C CA . ARG A 1 85 ? -2.384 -2.762 -7.735 1.00 96.44 85 ARG A CA 1
ATOM 645 C C . ARG A 1 85 ? -0.972 -2.262 -8.034 1.00 96.44 85 ARG A C 1
ATOM 647 O O . ARG A 1 85 ? -0.749 -1.058 -8.117 1.00 96.44 85 ARG A O 1
ATOM 654 N N . GLY A 1 86 ? -0.055 -3.193 -8.268 1.00 94.69 86 GLY A N 1
ATOM 655 C CA . GLY A 1 86 ? 1.320 -2.894 -8.646 1.00 94.69 86 GLY A CA 1
ATOM 656 C C . GLY A 1 86 ? 2.011 -4.085 -9.304 1.00 94.69 86 GLY A C 1
ATOM 657 O O . GLY A 1 86 ? 1.364 -5.069 -9.666 1.00 94.69 86 GLY A O 1
ATOM 658 N N . GLY A 1 87 ? 3.323 -3.962 -9.493 1.00 93.62 87 GLY A N 1
ATOM 659 C CA . GLY A 1 87 ? 4.166 -4.976 -10.126 1.00 93.62 87 GLY A CA 1
ATOM 660 C C . GLY A 1 87 ? 4.889 -5.880 -9.124 1.00 93.62 87 GLY A C 1
ATOM 661 O O . GLY A 1 87 ? 4.421 -6.129 -8.013 1.00 93.62 87 GLY A O 1
ATOM 662 N N . THR A 1 88 ? 6.078 -6.342 -9.509 1.00 92.94 88 THR A N 1
ATOM 663 C CA . THR A 1 88 ? 6.907 -7.262 -8.710 1.00 92.94 88 THR A CA 1
ATOM 664 C C . THR A 1 88 ? 7.274 -6.708 -7.334 1.00 92.94 88 THR A C 1
ATOM 666 O O . THR A 1 88 ? 7.269 -7.468 -6.372 1.00 92.94 88 THR A O 1
ATOM 669 N N . GLY A 1 89 ? 7.512 -5.397 -7.213 1.00 91.44 89 GLY A N 1
ATOM 670 C CA . GLY A 1 89 ? 7.802 -4.755 -5.926 1.00 91.44 89 GLY A CA 1
ATOM 671 C C . GLY A 1 89 ? 6.645 -4.850 -4.924 1.00 91.44 89 GLY A C 1
ATOM 672 O O . GLY A 1 89 ? 6.855 -5.157 -3.753 1.00 91.44 89 GLY A O 1
ATOM 673 N N . THR A 1 90 ? 5.407 -4.677 -5.390 1.00 95.62 90 THR A N 1
ATOM 674 C CA . THR A 1 90 ? 4.219 -4.864 -4.545 1.00 95.62 90 THR A CA 1
ATOM 675 C C . THR A 1 90 ? 4.057 -6.325 -4.142 1.00 95.62 90 THR A C 1
ATOM 677 O O . THR A 1 90 ? 3.690 -6.611 -3.008 1.00 95.62 90 THR A O 1
ATOM 680 N N . ILE A 1 91 ? 4.365 -7.266 -5.041 1.00 95.88 91 ILE A N 1
ATOM 681 C CA . ILE A 1 91 ? 4.318 -8.700 -4.733 1.00 95.88 91 ILE A CA 1
ATOM 682 C C . ILE A 1 91 ? 5.379 -9.097 -3.700 1.00 95.88 91 ILE A C 1
ATOM 684 O O . ILE A 1 91 ? 5.080 -9.904 -2.823 1.00 95.88 91 ILE A O 1
ATOM 688 N N . SER A 1 92 ? 6.592 -8.542 -3.751 1.00 94.31 92 SER A N 1
ATOM 689 C CA . SER A 1 92 ? 7.617 -8.831 -2.739 1.00 94.31 92 SER A CA 1
ATOM 690 C C . SER A 1 92 ? 7.258 -8.262 -1.367 1.00 94.31 92 SER A C 1
ATOM 692 O O . SER A 1 92 ? 7.421 -8.957 -0.364 1.00 94.31 92 SER A O 1
ATOM 694 N N . GLU A 1 93 ? 6.722 -7.039 -1.315 1.00 95.75 93 GLU A N 1
ATOM 695 C CA . GLU A 1 93 ? 6.227 -6.433 -0.071 1.00 95.75 93 GLU A CA 1
ATOM 696 C C . GLU A 1 93 ? 5.039 -7.233 0.488 1.00 95.75 93 GLU A C 1
ATOM 698 O O . GLU A 1 93 ? 5.028 -7.575 1.671 1.00 95.75 93 GLU A O 1
ATOM 703 N N . PHE A 1 94 ? 4.095 -7.628 -0.378 1.00 97.12 94 PHE A N 1
ATOM 704 C CA . PHE A 1 94 ? 2.985 -8.515 -0.029 1.00 97.12 94 PHE A CA 1
ATOM 705 C C . PHE A 1 94 ? 3.471 -9.844 0.541 1.00 97.12 94 PHE A C 1
ATOM 707 O O . PHE A 1 94 ? 3.042 -10.229 1.622 1.00 97.12 94 PHE A O 1
ATOM 714 N N . GLY A 1 95 ? 4.362 -10.546 -0.160 1.00 96.25 95 GLY A N 1
ATOM 715 C CA . GLY A 1 95 ? 4.835 -11.865 0.250 1.00 96.25 95 GLY A CA 1
ATOM 716 C C . GLY A 1 95 ? 5.528 -11.836 1.611 1.00 96.25 95 GLY A C 1
ATOM 717 O O . GLY A 1 95 ? 5.273 -12.702 2.449 1.00 96.25 95 GLY A O 1
ATOM 718 N N . MET A 1 96 ? 6.351 -10.813 1.865 1.00 95.12 96 MET A N 1
ATOM 719 C CA . MET A 1 96 ? 7.028 -10.659 3.151 1.00 95.12 96 MET A CA 1
ATOM 720 C C . MET A 1 96 ? 6.040 -10.311 4.273 1.00 95.12 96 MET A C 1
ATOM 722 O O . MET A 1 96 ? 6.068 -10.956 5.322 1.00 95.12 96 MET A O 1
ATOM 726 N N . ALA A 1 97 ? 5.122 -9.364 4.047 1.00 95.62 97 ALA A N 1
ATOM 727 C CA . ALA A 1 97 ? 4.085 -9.017 5.021 1.00 95.62 97 ALA A CA 1
ATOM 728 C C . ALA A 1 97 ? 3.147 -10.201 5.31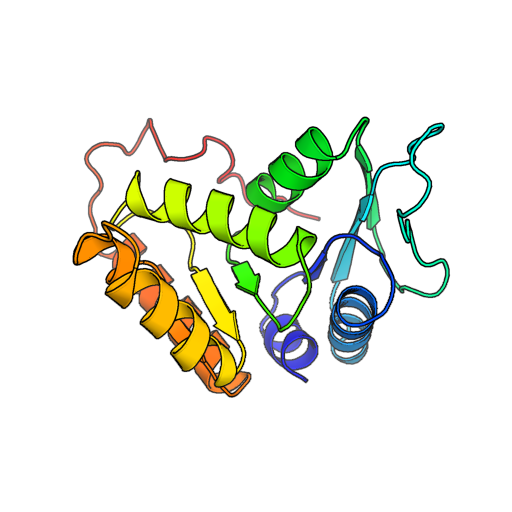3 1.00 95.62 97 ALA A C 1
ATOM 730 O O . ALA A 1 97 ? 2.823 -10.463 6.469 1.00 95.62 97 ALA A O 1
ATOM 731 N N . TRP A 1 98 ? 2.746 -10.949 4.283 1.00 96.75 98 TRP A N 1
ATOM 732 C CA . TRP A 1 98 ? 1.842 -12.090 4.394 1.00 96.75 98 TRP A CA 1
ATOM 733 C C . TRP A 1 98 ? 2.475 -13.248 5.172 1.00 96.75 98 TRP A C 1
ATOM 735 O O . TRP A 1 98 ? 1.860 -13.783 6.097 1.00 96.75 98 TRP A O 1
ATOM 745 N N . GLY A 1 99 ? 3.731 -13.583 4.860 1.00 94.75 99 GLY A N 1
ATOM 746 C CA . GLY A 1 99 ? 4.492 -14.592 5.595 1.00 94.75 99 GLY A CA 1
ATOM 747 C C . GLY A 1 99 ? 4.684 -14.221 7.068 1.00 94.75 99 GLY A C 1
ATOM 748 O O . GLY A 1 99 ? 4.441 -15.051 7.944 1.00 94.75 99 GLY A O 1
ATOM 749 N N . LEU A 1 100 ? 5.041 -12.964 7.357 1.00 92.56 100 LEU A N 1
ATOM 750 C CA . LEU A 1 100 ? 5.140 -12.461 8.732 1.00 92.56 100 LEU A CA 1
ATOM 751 C C . LEU A 1 100 ? 3.793 -12.533 9.455 1.00 92.56 100 LEU A C 1
ATOM 753 O O . LEU A 1 100 ? 3.728 -12.988 10.594 1.00 92.56 100 LEU A O 1
ATOM 757 N N . ALA A 1 101 ? 2.707 -12.139 8.791 1.00 93.12 101 ALA A N 1
ATOM 758 C CA . ALA A 1 101 ? 1.386 -12.139 9.400 1.00 93.12 101 ALA A CA 1
ATOM 759 C C . ALA A 1 101 ? 0.912 -13.548 9.784 1.00 93.12 101 ALA A C 1
ATOM 761 O O . ALA A 1 101 ? 0.300 -13.735 10.834 1.00 93.12 101 ALA A O 1
ATOM 762 N N . ARG A 1 102 ? 1.263 -14.557 8.981 1.00 92.62 102 ARG A N 1
ATOM 763 C CA . ARG A 1 102 ? 1.053 -15.967 9.324 1.00 92.62 102 ARG A CA 1
ATOM 764 C C . ARG A 1 102 ? 1.869 -16.397 10.543 1.00 92.62 102 ARG A C 1
ATOM 766 O O . ARG A 1 102 ? 1.326 -17.074 11.411 1.00 92.62 102 ARG A O 1
ATOM 773 N N . LEU A 1 103 ? 3.163 -16.070 10.588 1.00 90.75 103 LEU A N 1
ATOM 774 C CA . LEU A 1 103 ? 4.034 -16.452 11.709 1.00 90.75 103 LEU A CA 1
ATOM 775 C C . LEU A 1 103 ? 3.508 -15.906 13.041 1.00 90.75 103 LEU A C 1
ATOM 777 O O . LEU A 1 103 ? 3.621 -16.570 14.066 1.00 90.75 103 LEU A O 1
ATOM 781 N N . TYR A 1 104 ? 2.872 -14.738 12.992 1.00 88.06 104 TYR A N 1
ATOM 782 C CA . TYR A 1 104 ? 2.285 -14.057 14.139 1.00 88.06 104 TYR A CA 1
ATOM 783 C C . TYR A 1 104 ? 0.757 -14.059 14.101 1.00 88.06 104 TYR A C 1
ATOM 785 O O . TYR A 1 104 ? 0.123 -13.067 14.455 1.00 88.06 104 TYR A O 1
ATOM 793 N N . PHE A 1 105 ? 0.155 -15.155 13.636 1.00 89.19 105 PHE A N 1
ATOM 794 C CA . PHE A 1 105 ? -1.295 -15.290 13.528 1.00 89.19 105 PHE A CA 1
ATOM 795 C C . PHE A 1 105 ? -2.015 -14.847 14.818 1.00 89.19 105 PHE A C 1
ATOM 797 O O . PHE A 1 105 ? -1.685 -15.322 15.901 1.00 89.19 105 PHE A O 1
ATOM 804 N N . GLY A 1 106 ? -2.988 -13.933 14.708 1.00 84.62 106 GLY A N 1
ATOM 805 C CA . GLY A 1 106 ? -3.702 -13.342 15.854 1.00 84.62 106 GLY A CA 1
ATOM 806 C C . GLY A 1 106 ? -3.034 -12.110 16.487 1.00 84.62 106 GLY A C 1
ATOM 807 O O . GLY A 1 106 ? -3.720 -11.289 17.084 1.00 84.62 106 GLY A O 1
ATOM 808 N N . HIS A 1 107 ? -1.732 -11.914 16.268 1.00 86.25 107 HIS A N 1
ATOM 809 C CA . HIS A 1 107 ? -0.939 -10.803 16.815 1.00 86.25 107 HIS A CA 1
ATOM 810 C C . HIS A 1 107 ? -0.174 -10.008 15.741 1.00 86.25 107 HIS A C 1
ATOM 812 O O . HIS A 1 107 ? 0.762 -9.263 16.039 1.00 86.25 107 HIS A O 1
ATOM 818 N N . HIS A 1 108 ? -0.534 -10.182 14.472 1.00 89.31 108 HIS A N 1
ATOM 819 C CA . HIS A 1 108 ? 0.119 -9.513 13.355 1.00 89.31 108 HIS A CA 1
ATOM 820 C C . HIS A 1 108 ? -0.465 -8.125 13.095 1.00 89.31 108 HIS A C 1
ATOM 822 O O . HIS A 1 108 ? -1.610 -7.834 13.427 1.00 89.31 108 HIS A O 1
ATOM 828 N N . LYS A 1 109 ? 0.310 -7.277 12.417 1.00 90.06 109 LYS A N 1
ATOM 829 C CA . LYS A 1 109 ? -0.159 -5.973 11.934 1.00 90.06 109 LYS A CA 1
ATOM 830 C C . LYS A 1 109 ? -1.280 -6.151 10.886 1.00 90.06 109 LYS A C 1
ATOM 832 O O . LYS A 1 109 ? -1.225 -7.122 10.120 1.00 90.06 109 LYS A O 1
ATOM 837 N N . PRO A 1 110 ? -2.283 -5.253 10.816 1.00 95.56 110 PRO A N 1
ATOM 838 C CA . PRO A 1 110 ? -3.350 -5.326 9.821 1.00 95.56 110 PRO A CA 1
ATOM 839 C C . PRO A 1 110 ? -2.808 -5.335 8.384 1.00 95.56 110 PRO A C 1
ATOM 841 O O . PRO A 1 110 ? -1.977 -4.498 8.024 1.00 95.56 110 PRO A O 1
ATOM 844 N N . LEU A 1 111 ? -3.309 -6.256 7.556 1.00 97.38 111 LEU A N 1
ATOM 845 C CA . LEU A 1 111 ? -2.923 -6.412 6.151 1.00 97.38 111 LEU A CA 1
ATOM 846 C C . LEU A 1 111 ? -4.159 -6.294 5.247 1.00 97.38 111 LEU A C 1
ATOM 848 O O . LEU A 1 111 ? -5.108 -7.070 5.358 1.00 97.38 111 LEU A O 1
ATOM 852 N N . ILE A 1 112 ? -4.165 -5.302 4.360 1.00 98.44 112 ILE A N 1
ATOM 853 C CA . ILE A 1 112 ? -5.310 -4.953 3.522 1.00 98.44 112 ILE A CA 1
ATOM 854 C C . ILE A 1 112 ? -4.895 -5.029 2.058 1.00 98.44 112 ILE A C 1
ATOM 856 O O . ILE A 1 112 ? -3.959 -4.367 1.622 1.00 98.44 112 ILE A O 1
ATOM 860 N N . LEU A 1 113 ? -5.630 -5.821 1.289 1.00 98.62 113 LEU A N 1
ATOM 861 C CA . LEU A 1 113 ? -5.490 -5.959 -0.152 1.00 98.62 113 LEU A CA 1
ATOM 862 C C . LEU A 1 113 ? -6.527 -5.055 -0.826 1.00 98.62 113 LEU A C 1
ATOM 864 O O . LEU A 1 113 ? -7.720 -5.354 -0.823 1.00 98.62 113 LEU A O 1
ATOM 868 N N . TYR A 1 114 ? -6.089 -3.913 -1.352 1.00 98.56 114 TYR A N 1
ATOM 869 C CA . TYR A 1 114 ? -6.983 -2.876 -1.861 1.00 98.56 114 TYR A CA 1
ATOM 870 C C . TYR A 1 114 ? -7.273 -3.055 -3.357 1.00 98.56 114 TYR A C 1
ATOM 872 O O . TYR A 1 114 ? -6.382 -2.912 -4.197 1.00 98.56 114 TYR A O 1
ATOM 880 N N . GLY A 1 115 ? -8.538 -3.316 -3.684 1.00 97.88 115 GLY A N 1
ATOM 881 C CA . GLY A 1 115 ? -9.083 -3.486 -5.027 1.00 97.88 115 GLY A CA 1
ATOM 882 C C . GLY A 1 115 ? -9.551 -4.916 -5.309 1.00 97.88 115 GLY A C 1
ATOM 883 O O . GLY A 1 115 ? -8.900 -5.891 -4.937 1.00 97.88 115 GLY A O 1
ATOM 884 N N . GLU A 1 116 ? -10.658 -5.049 -6.044 1.00 97.56 116 GLU A N 1
ATOM 885 C CA . GLU A 1 116 ? -11.301 -6.346 -6.307 1.00 97.56 116 GLU A CA 1
ATOM 886 C C . GLU A 1 116 ? -10.422 -7.345 -7.074 1.00 97.56 116 GLU A C 1
ATOM 888 O O . GLU A 1 116 ? -10.612 -8.553 -6.937 1.00 97.56 116 GLU A O 1
ATOM 893 N N . PHE A 1 117 ? -9.428 -6.870 -7.832 1.00 97.38 117 PHE A N 1
ATOM 894 C CA . PHE A 1 117 ? -8.500 -7.724 -8.586 1.00 97.38 117 PHE A CA 1
ATOM 895 C C . PHE A 1 117 ? -7.719 -8.696 -7.693 1.00 97.38 117 PHE A C 1
ATOM 897 O O . PHE A 1 117 ? -7.298 -9.759 -8.153 1.00 97.38 117 PHE A O 1
ATOM 904 N N . TRP A 1 118 ? -7.544 -8.361 -6.410 1.00 98.19 118 TRP A N 1
ATOM 905 C CA . TRP A 1 118 ? -6.914 -9.255 -5.448 1.00 98.19 118 TRP A CA 1
ATOM 906 C C . TRP A 1 118 ? -7.695 -10.551 -5.255 1.00 98.19 118 TRP A C 1
ATOM 908 O O . TRP A 1 118 ? -7.083 -11.568 -4.943 1.00 98.19 118 TRP A O 1
ATOM 918 N N . ASN A 1 119 ? -9.009 -10.565 -5.502 1.00 98.00 119 ASN A N 1
ATOM 919 C CA . ASN A 1 119 ? -9.790 -11.797 -5.452 1.00 98.00 119 ASN A CA 1
ATOM 920 C C . ASN A 1 119 ? -9.268 -12.833 -6.457 1.00 98.00 119 ASN A C 1
ATOM 922 O O . ASN A 1 119 ? -9.134 -14.004 -6.111 1.00 98.00 119 ASN A O 1
ATOM 926 N N . ASP A 1 120 ? -8.938 -12.418 -7.683 1.00 98.12 120 ASP A N 1
ATOM 927 C CA . ASP A 1 120 ? -8.385 -13.321 -8.698 1.00 98.12 120 ASP A CA 1
ATOM 928 C C . ASP A 1 120 ? -6.971 -13.781 -8.351 1.00 98.12 120 ASP A C 1
ATOM 930 O O . ASP A 1 120 ? -6.658 -14.966 -8.478 1.00 98.12 120 ASP A O 1
ATOM 934 N N . VAL A 1 121 ? -6.139 -12.868 -7.847 1.00 97.88 121 VAL A N 1
ATOM 935 C CA . VAL A 1 121 ? -4.769 -13.179 -7.413 1.00 97.88 121 VAL A CA 1
ATOM 936 C C . VAL A 1 121 ? -4.776 -14.190 -6.261 1.00 97.88 121 VAL A C 1
ATOM 938 O O . VAL A 1 121 ? -4.093 -15.211 -6.323 1.00 97.88 121 VAL A O 1
ATOM 941 N N . VAL A 1 122 ? -5.597 -13.961 -5.233 1.00 97.38 122 VAL A N 1
ATOM 942 C CA . VAL A 1 122 ? -5.733 -14.870 -4.086 1.00 97.38 122 VAL A CA 1
ATOM 943 C C . VAL A 1 122 ? -6.304 -16.216 -4.526 1.00 97.38 122 VAL A C 1
ATOM 945 O O . VAL A 1 122 ? -5.761 -17.252 -4.141 1.00 97.38 122 VAL A O 1
ATOM 948 N N . ARG A 1 123 ? -7.320 -16.234 -5.404 1.00 97.44 123 ARG A N 1
ATOM 949 C CA . ARG A 1 123 ? -7.834 -17.481 -5.997 1.00 97.44 123 ARG A CA 1
ATOM 950 C C . ARG A 1 123 ? -6.740 -18.258 -6.727 1.00 97.44 123 ARG A C 1
ATOM 952 O O . ARG A 1 123 ? -6.697 -19.483 -6.621 1.00 97.44 123 ARG A O 1
ATOM 959 N N . ALA A 1 124 ? -5.859 -17.578 -7.459 1.00 97.62 124 ALA A N 1
ATOM 960 C CA . ALA A 1 124 ? -4.740 -18.223 -8.136 1.00 97.62 124 ALA A CA 1
ATOM 961 C C . ALA A 1 124 ? -3.753 -18.843 -7.134 1.00 97.62 124 ALA A C 1
ATOM 963 O O . ALA A 1 124 ? -3.351 -19.991 -7.331 1.00 97.62 124 ALA A O 1
ATOM 964 N N . PHE A 1 125 ? -3.420 -18.156 -6.036 1.00 96.62 125 PHE A N 1
ATOM 965 C CA . PHE A 1 125 ? -2.588 -18.738 -4.977 1.00 96.62 125 PHE A CA 1
ATOM 966 C C . PHE A 1 125 ? -3.252 -19.948 -4.320 1.00 96.62 125 PHE A C 1
ATOM 968 O O . PHE A 1 125 ? -2.615 -20.988 -4.193 1.00 96.62 125 PHE A O 1
ATOM 975 N N . GLN A 1 126 ? -4.536 -19.860 -3.968 1.00 95.81 126 GLN A N 1
ATOM 976 C CA . GLN A 1 126 ? -5.270 -20.976 -3.363 1.00 95.81 126 GLN A CA 1
ATOM 977 C C . GLN A 1 126 ? -5.322 -22.211 -4.269 1.00 95.81 126 GLN A C 1
ATOM 979 O O . GLN A 1 126 ? -5.260 -23.334 -3.779 1.00 95.81 126 GLN A O 1
ATOM 984 N N . ARG A 1 127 ? -5.454 -22.013 -5.586 1.00 97.31 127 ARG A N 1
ATOM 985 C CA . ARG A 1 127 ? -5.532 -23.110 -6.562 1.00 97.31 127 ARG A CA 1
ATOM 986 C C . ARG A 1 127 ? -4.186 -23.778 -6.822 1.00 97.31 127 ARG A C 1
ATOM 988 O O . ARG A 1 127 ? -4.154 -24.982 -7.041 1.00 97.31 127 ARG A O 1
ATOM 995 N N . ASN A 1 128 ? -3.103 -23.003 -6.848 1.00 97.88 128 ASN A N 1
ATOM 996 C CA . ASN A 1 128 ? -1.813 -23.471 -7.364 1.00 97.88 128 ASN A CA 1
ATOM 997 C C . ASN A 1 128 ? -0.745 -23.680 -6.281 1.00 97.88 128 ASN A C 1
ATOM 999 O O . ASN A 1 128 ? 0.268 -24.321 -6.547 1.00 97.88 128 ASN A O 1
ATOM 1003 N N . MET A 1 129 ? -0.947 -23.153 -5.070 1.00 96.62 129 MET A N 1
ATOM 1004 C CA . MET A 1 129 ? 0.040 -23.181 -3.988 1.00 96.62 129 MET A CA 1
ATOM 1005 C C . MET A 1 129 ? -0.507 -23.889 -2.746 1.00 96.62 129 MET A C 1
ATOM 1007 O O . MET A 1 129 ? -1.712 -23.987 -2.524 1.00 96.62 129 MET A O 1
ATOM 1011 N N . ARG A 1 130 ? 0.402 -24.359 -1.885 1.00 94.94 130 ARG A N 1
ATOM 1012 C CA . ARG A 1 130 ? 0.061 -24.989 -0.599 1.00 94.94 130 ARG A CA 1
ATOM 1013 C C . ARG A 1 130 ? -0.218 -23.929 0.471 1.00 94.94 130 ARG A C 1
ATOM 1015 O O . ARG A 1 130 ? 0.607 -23.720 1.356 1.00 94.94 130 ARG A O 1
ATOM 1022 N N . ILE A 1 131 ? -1.367 -23.266 0.361 1.00 94.69 131 ILE A N 1
ATOM 1023 C CA . ILE A 1 131 ? -1.822 -22.246 1.315 1.00 94.69 131 ILE A CA 1
ATOM 1024 C C . ILE A 1 131 ? -2.686 -22.893 2.397 1.00 94.69 131 ILE A C 1
ATOM 1026 O O . ILE A 1 131 ? -3.650 -23.598 2.093 1.00 94.69 131 ILE A O 1
ATOM 1030 N N . ARG A 1 132 ? -2.353 -22.656 3.667 1.00 92.69 132 ARG A N 1
ATOM 1031 C CA . ARG A 1 132 ? -3.143 -23.137 4.805 1.00 92.69 132 ARG A CA 1
ATOM 1032 C C . ARG A 1 132 ? -4.339 -22.218 5.092 1.00 92.69 132 ARG A C 1
ATOM 1034 O O . ARG A 1 132 ? -4.278 -21.026 4.785 1.00 92.69 132 ARG A O 1
ATOM 1041 N N . PRO A 1 133 ? -5.427 -22.721 5.705 1.00 92.25 133 PRO A N 1
ATOM 1042 C CA . PRO A 1 133 ? -6.623 -21.916 5.961 1.00 92.25 133 PRO A CA 1
ATOM 1043 C C . PRO A 1 133 ? -6.377 -20.656 6.802 1.00 92.25 133 PRO A C 1
ATOM 1045 O O . PRO A 1 133 ? -7.031 -19.638 6.583 1.00 92.25 133 PRO A O 1
ATOM 1048 N N . GLU A 1 134 ? -5.454 -20.701 7.763 1.00 92.00 134 GLU A N 1
ATOM 1049 C CA . GLU A 1 134 ? -5.091 -19.557 8.604 1.00 92.00 134 GLU A CA 1
ATOM 1050 C C . GLU A 1 134 ? -4.408 -18.433 7.817 1.00 92.00 134 GLU A C 1
ATOM 1052 O O . GLU A 1 134 ? -4.646 -17.262 8.097 1.00 92.00 134 GLU A O 1
ATOM 1057 N N . GLU A 1 135 ? -3.652 -18.762 6.768 1.00 94.62 135 GLU A N 1
ATOM 1058 C CA . GLU A 1 135 ? -2.953 -17.780 5.931 1.00 94.62 135 GLU A CA 1
ATOM 1059 C C . GLU A 1 135 ? -3.934 -16.873 5.184 1.00 94.62 135 GLU A C 1
ATOM 1061 O O . GLU A 1 135 ? -3.616 -15.734 4.879 1.00 94.62 135 GLU A O 1
ATOM 1066 N N . LEU A 1 136 ? -5.156 -17.331 4.926 1.00 95.88 136 LEU A N 1
ATOM 1067 C CA . LEU A 1 136 ? -6.187 -16.530 4.261 1.00 95.88 136 LEU A CA 1
ATOM 1068 C C . LEU A 1 136 ? -6.943 -15.606 5.222 1.00 95.88 136 LEU A C 1
ATOM 1070 O O . LEU A 1 136 ? -7.714 -14.756 4.785 1.00 95.88 136 LEU A O 1
ATOM 1074 N N . LYS A 1 137 ? -6.756 -15.781 6.534 1.00 95.31 137 LYS A N 1
ATOM 1075 C CA . LYS A 1 137 ? -7.436 -14.987 7.567 1.00 95.31 137 LYS A CA 1
ATOM 1076 C C . LYS A 1 137 ? -6.622 -13.767 8.004 1.00 95.31 137 LYS A C 1
ATOM 1078 O O . LYS A 1 137 ? -7.177 -12.900 8.672 1.00 95.31 137 LYS A O 1
ATOM 1083 N N . VAL A 1 138 ? -5.343 -13.692 7.626 1.00 95.44 138 VAL A N 1
ATOM 1084 C CA . VAL A 1 138 ? -4.431 -12.616 8.058 1.00 95.44 138 VAL A CA 1
ATOM 1085 C C . VAL A 1 138 ? -4.545 -11.337 7.233 1.00 95.44 138 VAL A C 1
ATOM 1087 O O . VAL A 1 138 ? -3.923 -10.339 7.577 1.00 95.44 138 VAL A O 1
ATOM 1090 N N . PHE A 1 139 ? -5.336 -11.344 6.158 1.00 97.56 139 PHE A N 1
ATOM 1091 C CA . PHE A 1 139 ? -5.630 -10.151 5.373 1.00 97.56 139 PHE A CA 1
ATOM 1092 C C . PHE A 1 139 ? -7.126 -9.996 5.097 1.00 97.56 139 PHE A C 1
ATOM 1094 O O . PHE A 1 139 ? -7.911 -10.939 5.216 1.00 97.56 139 PHE A O 1
ATOM 1101 N N . LYS A 1 140 ? -7.524 -8.788 4.698 1.00 97.81 140 LYS A N 1
ATOM 1102 C CA . LYS A 1 140 ? -8.858 -8.493 4.158 1.00 97.81 140 LYS A CA 1
ATOM 1103 C C . LYS A 1 140 ? -8.726 -7.853 2.786 1.00 97.81 140 LYS A C 1
ATOM 1105 O O . LYS A 1 140 ? -7.818 -7.057 2.569 1.00 97.81 140 LYS A O 1
ATOM 1110 N N . ILE A 1 141 ? -9.635 -8.192 1.877 1.00 98.38 141 ILE A N 1
ATOM 1111 C CA . ILE A 1 141 ? -9.782 -7.485 0.602 1.00 98.38 141 ILE A CA 1
ATOM 1112 C C . ILE A 1 141 ? -10.780 -6.344 0.819 1.00 98.38 141 ILE A C 1
ATOM 1114 O O . ILE A 1 141 ? -11.819 -6.561 1.442 1.00 98.38 141 ILE A O 1
ATOM 1118 N N . ALA A 1 142 ? -10.445 -5.147 0.343 1.00 98.25 142 ALA A N 1
ATOM 1119 C CA . ALA A 1 142 ? -11.282 -3.953 0.439 1.00 98.25 142 ALA A CA 1
ATOM 1120 C C . ALA A 1 142 ? -11.356 -3.241 -0.917 1.00 98.25 142 ALA A C 1
ATOM 1122 O O . ALA A 1 142 ? -10.347 -3.154 -1.611 1.00 98.25 142 ALA A O 1
ATOM 1123 N N . ASP A 1 143 ? -12.518 -2.710 -1.283 1.00 97.19 143 ASP A N 1
ATOM 1124 C CA . ASP A 1 143 ? -12.745 -1.965 -2.532 1.00 97.19 143 ASP A CA 1
ATOM 1125 C C . ASP A 1 143 ? -12.907 -0.444 -2.322 1.00 97.19 143 ASP A C 1
ATOM 1127 O O . ASP A 1 143 ? -12.822 0.322 -3.282 1.00 97.19 143 ASP A O 1
ATOM 1131 N N . SER A 1 144 ? -13.065 0.001 -1.069 1.00 98.38 144 SER A N 1
ATOM 1132 C CA . SER A 1 144 ? -13.293 1.401 -0.702 1.00 98.38 144 SER A CA 1
ATOM 1133 C C . SER A 1 144 ? -12.413 1.852 0.473 1.00 98.38 144 SER A C 1
ATOM 1135 O O . SER A 1 144 ? -11.967 1.018 1.276 1.00 98.38 144 SER A O 1
ATOM 1137 N N . PRO A 1 145 ? -12.183 3.170 0.641 1.00 98.38 145 PRO A N 1
ATOM 1138 C CA . PRO A 1 145 ? -11.467 3.709 1.798 1.00 98.38 145 PRO A CA 1
ATOM 1139 C C . PRO A 1 145 ? -12.096 3.308 3.141 1.00 98.38 145 PRO A C 1
ATOM 1141 O O . PRO A 1 145 ? -11.395 2.950 4.086 1.00 98.38 145 PRO A O 1
ATOM 1144 N N . GLU A 1 146 ? -13.425 3.307 3.222 1.00 98.38 146 GLU A N 1
ATOM 1145 C CA . GLU A 1 146 ? -14.181 2.939 4.418 1.00 98.38 146 GLU A CA 1
ATOM 1146 C C . GLU A 1 146 ? -14.064 1.446 4.715 1.00 98.38 146 GLU A C 1
ATOM 1148 O O . GLU A 1 146 ? -13.960 1.062 5.878 1.00 98.38 146 GLU A O 1
ATOM 1153 N N . GLN A 1 147 ? -14.081 0.595 3.684 1.00 98.38 147 GLN A N 1
ATOM 1154 C CA . GLN A 1 147 ? -13.840 -0.835 3.861 1.00 98.38 147 GLN A CA 1
ATOM 1155 C C . GLN A 1 147 ? -12.420 -1.099 4.367 1.00 98.38 147 GLN A C 1
ATOM 1157 O O . GLN A 1 147 ? -12.250 -1.883 5.300 1.00 98.38 147 GLN A O 1
ATOM 1162 N N . ALA A 1 148 ? -11.418 -0.418 3.800 1.00 98.38 148 ALA A N 1
ATOM 1163 C CA . ALA A 1 148 ? -10.034 -0.530 4.248 1.00 98.38 148 ALA A CA 1
ATOM 1164 C C . ALA A 1 148 ? -9.893 -0.100 5.715 1.00 98.38 148 ALA A C 1
ATOM 1166 O O . ALA A 1 148 ? -9.321 -0.834 6.519 1.00 98.38 148 ALA A O 1
ATOM 1167 N N . TYR A 1 149 ? -10.489 1.034 6.090 1.00 98.19 149 TYR A N 1
ATOM 1168 C CA . TYR A 1 149 ? -10.481 1.515 7.470 1.00 98.19 149 TYR A CA 1
ATOM 1169 C C . TYR A 1 149 ? -11.185 0.553 8.435 1.00 98.19 149 TYR A C 1
ATOM 1171 O O . TYR A 1 149 ? -10.617 0.197 9.465 1.00 98.19 149 TYR A O 1
ATOM 1179 N N . ARG A 1 150 ? -12.376 0.047 8.086 1.00 97.94 150 ARG A N 1
ATOM 1180 C CA . ARG A 1 150 ? -13.071 -0.964 8.904 1.00 97.94 150 ARG A CA 1
ATOM 1181 C C . ARG A 1 150 ? -12.235 -2.230 9.078 1.00 97.94 150 ARG A C 1
ATOM 1183 O O . ARG A 1 150 ? -12.198 -2.784 10.171 1.00 97.94 150 ARG A O 1
ATOM 1190 N N . ALA A 1 151 ? -11.560 -2.688 8.024 1.00 96.88 151 ALA A N 1
ATOM 1191 C CA . ALA A 1 151 ? -10.683 -3.851 8.105 1.00 96.88 151 ALA A CA 1
ATOM 1192 C C . ALA A 1 151 ? -9.510 -3.623 9.070 1.00 96.88 151 ALA A C 1
ATOM 1194 O O . ALA A 1 151 ? -9.206 -4.516 9.859 1.00 96.88 151 ALA A O 1
ATOM 1195 N N . ILE A 1 152 ? -8.898 -2.431 9.050 1.00 95.94 152 ILE A N 1
ATOM 1196 C CA . ILE A 1 152 ? -7.857 -2.041 10.014 1.00 95.94 152 ILE A CA 1
ATOM 1197 C C . ILE A 1 152 ? -8.400 -2.136 11.445 1.00 95.94 152 ILE A C 1
ATOM 1199 O O . ILE A 1 152 ? -7.815 -2.839 12.265 1.00 95.94 152 ILE A O 1
ATOM 1203 N N . GLN A 1 153 ? -9.556 -1.524 11.719 1.00 94.56 153 GLN A N 1
ATOM 1204 C CA . GLN A 1 153 ? -10.160 -1.519 13.058 1.00 94.56 153 GLN A CA 1
ATOM 1205 C C . GLN A 1 153 ? -10.487 -2.927 13.577 1.00 94.56 153 GLN A C 1
ATOM 1207 O O . GLN A 1 153 ? -10.285 -3.206 14.754 1.00 94.56 153 GLN A O 1
ATOM 1212 N N . VAL A 1 154 ? -10.965 -3.825 12.708 1.00 93.00 154 VAL A N 1
ATOM 1213 C CA . VAL A 1 154 ? -11.250 -5.223 13.079 1.00 93.00 154 VAL A CA 1
ATOM 1214 C C . VAL A 1 154 ? -9.976 -5.967 13.476 1.00 93.00 154 VAL A C 1
ATOM 1216 O O . VAL A 1 154 ? -9.982 -6.724 14.441 1.00 93.00 154 VAL A O 1
ATOM 1219 N N . PHE A 1 155 ? -8.872 -5.777 12.751 1.00 91.06 155 PHE A N 1
ATOM 1220 C CA . PHE A 1 155 ? -7.607 -6.394 13.148 1.00 91.06 155 PHE A CA 1
ATOM 1221 C C . PHE A 1 155 ? -7.080 -5.800 14.458 1.00 91.06 155 PHE A C 1
ATOM 1223 O O . PHE A 1 155 ? -6.653 -6.551 15.330 1.00 91.06 155 PHE A O 1
ATOM 1230 N N . GLU A 1 156 ? -7.156 -4.479 14.629 1.00 87.12 156 GLU A N 1
ATOM 1231 C CA . GLU A 1 156 ? -6.749 -3.812 15.869 1.00 87.12 156 GLU A CA 1
ATOM 1232 C C . GLU A 1 156 ? -7.558 -4.297 17.084 1.00 87.12 156 GLU A C 1
ATOM 1234 O O . GLU A 1 156 ? -6.971 -4.543 18.137 1.00 87.12 156 GLU A O 1
ATOM 1239 N N . SER A 1 157 ? -8.874 -4.509 16.952 1.00 85.69 157 SER A N 1
ATOM 1240 C CA . SER A 1 157 ? -9.698 -5.025 18.055 1.00 85.69 157 SER A CA 1
ATOM 1241 C C . SER A 1 157 ? -9.315 -6.454 18.438 1.00 85.69 157 SER A C 1
ATOM 1243 O O . SER A 1 157 ? -9.153 -6.742 19.620 1.00 85.69 157 SER A O 1
ATOM 1245 N N . VAL A 1 158 ? -9.080 -7.329 17.453 1.00 82.00 158 VAL A N 1
ATOM 1246 C CA . VAL A 1 158 ? -8.631 -8.712 17.697 1.00 82.00 158 VAL A CA 1
ATOM 1247 C C . VAL A 1 158 ? -7.293 -8.737 18.438 1.00 82.00 158 VAL A C 1
ATOM 1249 O O . VAL A 1 158 ? -7.115 -9.536 19.353 1.00 82.00 158 VAL A O 1
ATOM 1252 N N . ILE A 1 159 ? -6.364 -7.847 18.082 1.00 78.75 159 ILE A N 1
ATOM 1253 C CA . ILE A 1 159 ? -5.063 -7.736 18.754 1.00 78.75 159 ILE A CA 1
ATOM 1254 C C . ILE A 1 159 ? -5.231 -7.300 20.217 1.00 78.75 159 ILE A C 1
ATOM 1256 O O . ILE A 1 159 ? -4.513 -7.797 21.082 1.00 78.75 159 ILE A O 1
ATOM 1260 N N . LEU A 1 160 ? -6.154 -6.373 20.498 1.00 74.69 160 LEU A N 1
ATOM 1261 C CA . LEU A 1 160 ? -6.406 -5.856 21.849 1.00 74.69 160 LEU A CA 1
ATOM 1262 C C . LEU A 1 160 ? -7.137 -6.858 22.753 1.00 74.69 160 LEU A C 1
ATOM 1264 O O . LEU A 1 160 ? -6.913 -6.856 23.960 1.00 74.69 160 LEU A O 1
ATOM 1268 N N . GLU A 1 161 ? -8.001 -7.698 22.184 1.00 71.81 161 GLU A N 1
ATOM 1269 C CA . GLU A 1 161 ? -8.758 -8.721 22.918 1.00 71.81 161 GLU A CA 1
ATOM 1270 C C . GLU A 1 161 ? -7.903 -9.936 23.311 1.00 71.81 161 GLU A C 1
ATOM 1272 O O . GLU A 1 161 ? -8.248 -10.661 24.246 1.00 71.81 161 GLU A O 1
ATOM 1277 N N . GLN A 1 162 ? -6.783 -10.176 22.626 1.00 63.91 162 GLN A N 1
ATOM 1278 C CA . GLN A 1 162 ? -5.896 -11.293 22.939 1.00 63.91 162 GLN A CA 1
ATOM 1279 C C . GLN A 1 162 ? -4.889 -10.914 24.036 1.00 63.91 162 GLN A C 1
ATOM 1281 O O . GLN A 1 162 ? -3.915 -10.199 23.797 1.00 63.91 162 GLN A O 1
ATOM 1286 N N . ASP A 1 163 ? -5.089 -11.451 25.243 1.00 52.81 163 ASP A N 1
ATOM 1287 C CA . ASP A 1 163 ? -4.129 -11.363 26.350 1.00 52.81 163 ASP A CA 1
ATOM 1288 C C . ASP A 1 163 ? -2.889 -12.211 25.999 1.00 52.81 163 ASP A C 1
ATOM 1290 O O . ASP A 1 163 ? -2.850 -13.426 26.193 1.00 52.81 163 ASP A O 1
ATOM 1294 N N . SER A 1 164 ? -1.903 -11.595 25.341 1.00 53.19 164 SER A N 1
ATOM 1295 C CA . SER A 1 164 ? -0.774 -12.333 24.764 1.00 53.19 164 SER A CA 1
ATOM 1296 C C . SER A 1 164 ? 0.145 -12.911 25.857 1.00 53.19 164 SER A C 1
ATOM 1298 O O . SER A 1 164 ? 0.620 -12.148 26.705 1.00 53.19 164 SER A O 1
ATOM 1300 N N . PRO A 1 165 ? 0.492 -14.216 25.824 1.00 47.66 165 PRO A N 1
ATOM 1301 C CA . PRO A 1 165 ? 1.528 -14.787 26.690 1.00 47.66 165 PRO A CA 1
ATOM 1302 C C . PRO A 1 165 ? 2.944 -14.295 26.327 1.00 47.66 165 PRO A C 1
ATOM 1304 O O . PRO A 1 165 ? 3.860 -14.426 27.132 1.00 47.66 165 PRO A O 1
ATOM 1307 N N . HIS A 1 166 ? 3.120 -13.661 25.159 1.00 48.94 166 HIS A N 1
ATOM 1308 C CA . HIS A 1 166 ? 4.376 -13.071 24.680 1.00 48.94 166 HIS A CA 1
ATOM 1309 C C . HIS A 1 166 ? 4.379 -11.535 24.810 1.00 48.94 166 HIS A C 1
ATOM 1311 O O . HIS A 1 166 ? 4.724 -10.813 23.875 1.00 48.94 166 HIS A O 1
ATOM 1317 N N . LYS A 1 167 ? 3.993 -10.993 25.977 1.00 46.50 167 LYS A N 1
ATOM 1318 C CA . LYS A 1 167 ? 4.024 -9.531 26.234 1.00 46.50 167 LYS A CA 1
ATOM 1319 C C . LYS A 1 167 ? 5.418 -8.909 26.038 1.00 46.50 167 LYS A C 1
ATOM 1321 O O . LYS A 1 167 ? 5.510 -7.731 25.672 1.00 46.50 167 LYS A O 1
ATOM 1326 N N . GLU A 1 168 ? 6.475 -9.692 26.266 1.00 42.88 168 GLU A N 1
ATOM 1327 C CA . GLU A 1 168 ? 7.879 -9.278 26.125 1.00 42.88 168 GLU A CA 1
ATOM 1328 C C . GLU A 1 168 ? 8.436 -9.510 24.713 1.00 42.88 168 GLU A C 1
ATOM 1330 O O . GLU A 1 168 ? 9.102 -8.632 24.164 1.00 42.88 168 GLU A O 1
ATOM 1335 N N . GLU A 1 169 ? 8.078 -10.625 24.074 1.00 44.97 169 GLU A N 1
ATOM 1336 C CA . GLU A 1 169 ? 8.403 -10.928 22.676 1.00 44.97 169 GLU A CA 1
ATOM 1337 C C . GLU A 1 169 ? 7.248 -10.512 21.767 1.00 44.97 169 GLU A C 1
ATOM 1339 O O . GLU A 1 169 ? 6.632 -11.315 21.064 1.00 44.97 169 GLU A O 1
ATOM 1344 N N . ARG A 1 170 ? 6.935 -9.211 21.775 1.00 51.28 170 ARG A N 1
ATOM 1345 C CA . ARG A 1 170 ? 6.071 -8.674 20.725 1.00 51.28 170 ARG A CA 1
ATOM 1346 C C . ARG A 1 170 ? 6.763 -8.972 19.394 1.00 51.28 170 ARG A C 1
ATOM 1348 O O . ARG A 1 170 ? 7.953 -8.668 19.292 1.00 51.28 170 ARG A O 1
ATOM 1355 N N . PRO A 1 171 ? 6.043 -9.483 18.380 1.00 43.56 171 PRO A N 1
ATOM 1356 C CA . PRO A 1 171 ? 6.562 -9.874 17.061 1.00 43.56 171 PRO A CA 1
ATOM 1357 C C . PRO A 1 171 ? 7.526 -8.893 16.387 1.00 43.56 171 PRO A C 1
ATOM 1359 O O . PRO A 1 171 ? 8.258 -9.236 15.462 1.00 43.56 171 PRO A O 1
ATOM 1362 N N . PHE A 1 172 ? 7.515 -7.651 16.864 1.00 52.41 172 PHE A N 1
ATOM 1363 C CA . PHE A 1 172 ? 8.534 -6.662 16.635 1.00 52.41 172 PHE A CA 1
ATOM 1364 C C . PHE A 1 172 ? 8.763 -5.895 17.953 1.00 52.41 172 PHE A C 1
ATOM 1366 O O . PHE A 1 172 ? 7.835 -5.260 18.456 1.00 52.41 172 PHE A O 1
ATOM 1373 N N . GLN A 1 173 ? 10.000 -5.789 18.451 1.00 42.56 173 GLN A N 1
ATOM 1374 C CA . GLN A 1 173 ? 10.390 -4.746 19.429 1.00 42.56 173 GLN A CA 1
ATOM 1375 C C . GLN A 1 173 ? 10.245 -3.300 18.865 1.00 42.56 173 GLN A C 1
ATOM 1377 O O . GLN A 1 173 ? 10.689 -2.329 19.473 1.00 42.56 173 GLN A O 1
ATOM 1382 N N . LEU A 1 174 ? 9.579 -3.142 17.714 1.00 43.75 174 LEU A N 1
ATOM 1383 C CA . LEU A 1 174 ? 9.365 -1.921 16.933 1.00 43.75 174 LEU A CA 1
ATOM 1384 C C . LEU A 1 174 ? 8.011 -1.245 17.218 1.00 43.75 174 LEU A C 1
ATOM 1386 O O . LEU A 1 174 ? 7.665 -0.268 16.573 1.00 43.75 174 LEU A O 1
ATOM 1390 N N . TRP A 1 175 ? 7.250 -1.718 18.211 1.00 42.22 175 TRP A N 1
ATOM 1391 C CA . TRP A 1 175 ? 5.977 -1.108 18.640 1.00 42.22 175 TRP A CA 1
ATOM 1392 C C . TRP A 1 175 ? 6.158 0.114 19.556 1.00 42.22 175 TRP A C 1
ATOM 1394 O O . TRP A 1 175 ? 5.211 0.563 20.208 1.00 42.22 175 TRP A O 1
ATOM 1404 N N . LYS A 1 176 ? 7.362 0.697 19.628 1.00 39.19 176 LYS A N 1
ATOM 1405 C CA . LYS A 1 176 ? 7.438 2.112 19.993 1.00 39.19 176 LYS A CA 1
ATOM 1406 C C . LYS A 1 176 ? 6.849 2.856 18.808 1.00 39.19 176 LYS A C 1
ATOM 1408 O O . LYS A 1 176 ? 7.509 2.915 17.778 1.00 39.19 176 LYS A O 1
ATOM 1413 N N . LYS A 1 177 ? 5.628 3.392 18.959 1.00 43.62 177 LYS A N 1
ATOM 1414 C CA . LYS A 1 177 ? 5.045 4.332 17.990 1.00 43.62 177 LYS A CA 1
ATOM 1415 C C . LYS A 1 177 ? 6.157 5.266 17.536 1.00 43.62 177 LYS A C 1
ATOM 1417 O O . LYS A 1 177 ? 6.679 6.024 18.360 1.00 43.62 177 LYS A O 1
ATOM 1422 N N . VAL A 1 178 ? 6.549 5.162 16.270 1.00 48.81 178 VAL A N 1
ATOM 1423 C CA . VAL A 1 178 ? 7.489 6.105 15.681 1.00 48.81 178 VAL A CA 1
ATOM 1424 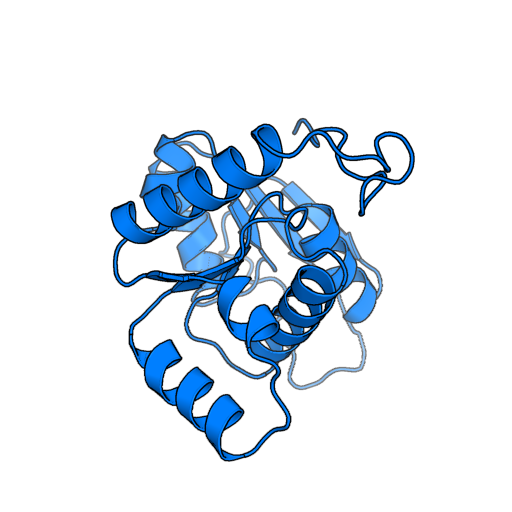C C . VAL A 1 178 ? 6.732 7.423 15.644 1.00 48.81 178 VAL A C 1
ATOM 1426 O O . VAL A 1 178 ? 5.826 7.616 14.841 1.00 48.81 178 VAL A O 1
ATOM 1429 N N . ARG A 1 179 ? 7.011 8.280 16.628 1.00 48.03 179 ARG A N 1
ATOM 1430 C CA . ARG A 1 179 ? 6.498 9.643 16.653 1.00 48.03 179 ARG A CA 1
ATOM 1431 C C . ARG A 1 179 ? 7.359 10.431 15.680 1.00 48.03 179 ARG A C 1
ATOM 1433 O O . ARG A 1 179 ? 8.527 10.678 15.976 1.00 48.03 179 ARG A O 1
ATOM 1440 N N . PHE A 1 180 ? 6.790 10.705 14.514 1.00 52.41 180 PHE A N 1
ATOM 1441 C CA . PHE A 1 180 ? 7.265 11.766 13.639 1.00 52.41 180 PHE A CA 1
ATOM 1442 C C . PHE A 1 180 ? 6.884 13.122 14.237 1.00 52.41 180 PHE A C 1
ATOM 1444 O O . PHE A 1 180 ? 5.832 13.182 14.920 1.00 52.41 180 PHE A O 1
#

Secondary structure (DSSP, 8-state):
-HHHHHHTTTPPEEE---STHHHHHHHHHHHTT--EEEEEE--SS-SS-----TTS--SEEEEESSHHHHHHHHHHH-SSEEE-S-SHHHHHHHHHHHHHHHHTTTTSPPEEEESTTHHHHHHHHHHHS---GGGGTSEEEESSHHHHHHHHHHHHHHHHHS--TTSSS-S-TT-S----

Foldseek 3Di:
DLLLLVLLVVDEAEEQQFDDPLLVNQVSNVVNVHAYEHEFEDDDPDDPDRTHDPNRDHPYYHYDHDDVRSLVVSLLQDLADEQEDDDPSSVVSVVVLLVLLLVVQLQHREYEYEAPVVVVVVVVCVVPHDDDPSSVVSYYYYHDSVRSVVSNVVSVVSNVPDPDPPPPPRSDPSPPNPDD

Sequence (180 aa):
ECAKFLSGKGYVAINGAGPGIMRAVSEGAKEANGTAVGVTFYPKDITNFEGRDPENPVDIEIRTKNYLERTMKLLELGDCYVLFRGGTGTISEFGMAWGLARLYFGHHKPLILYGEFWNDVVRAFQRNMRIRPEELKVFKIADSPEQAYRAIQVFESVILEQDSPHKEERPFQLWKKVRF

Solvent-accessible surface area (backbone atoms only — not comparable to full-atom values): 10208 Å² total; per-residue (Å²): 98,48,40,20,53,45,13,64,72,72,42,70,39,74,42,52,31,18,61,69,69,41,21,52,36,20,47,18,7,49,78,40,77,29,52,15,37,18,40,31,49,76,74,90,88,62,89,90,63,83,46,66,28,87,84,32,62,51,79,43,81,47,81,32,85,38,72,66,55,29,53,52,48,53,60,58,72,45,75,54,46,80,43,62,90,70,60,71,69,50,51,52,53,47,53,54,53,51,54,51,22,47,78,34,63,77,67,42,61,33,37,35,37,43,36,71,69,49,57,59,54,49,51,49,44,61,74,75,45,97,68,57,80,66,59,66,66,50,49,44,79,21,79,45,50,66,48,43,51,53,51,42,52,54,44,53,50,51,41,70,71,50,86,61,94,46,76,85,66,44,98,51,94,60,77,63,78,82,80,126

Nearest PDB structures (foldseek):
  1weh-assembly2_B  TM=8.264E-01  e=6.439E-08  Thermus thermophilus HB8
  1wek-assembly1_E  TM=8.405E-01  e=8.187E-08  Thermus thermophilus
  5wq3-assembly1_B-2  TM=8.038E-01  e=1.787E-07  Corynebacterium glutamicum
  1wek-assembly1_C  TM=8.244E-01  e=7.109E-07  Thermus thermophilus
  1wek-assembly1_B  TM=8.075E-01  e=2.095E-06  Thermus thermophilus